Protein AF-0000000086095763 (afdb_homodimer)

Radius of gyration: 24.37 Å; Cα contacts (8 Å, |Δi|>4): 837; chains: 2; bounding box: 71×114×41 Å

Secondary structure (DSSP, 8-state):
-----PPP--------------TT-EEEEE-SSSSSEEEEESS--SEEEEE--HHHHHHHSSSBEEEEEEEGGGEEEEE-TTTTEEEEESSSS-EEEEETTT--EEEEE-TT-SEEEEEGGGBHHHHSS---HHHHTT-HHHHHHH---EEESGGG-SS---SSS-BBSS--TTTS--PBTT--/----------------------TT-EEEEE-SSSSSEEEEESS--SEEEEE--HHHHHHHSSSBEEEEEEEGGGEEEEE-TTTTEEEEESSSS-EEEEETTT--EEEEE-TT-SEEEEEGGGBHHHHSTT--HHHHTT-HHHHHHH---EEESGGG-SS---SSS-BBSS--TTTS--PBTT--

Foldseek 3Di:
DPPPPDPPDPPPPPPPVPVVQVQADKWKFAFPVRQWIKIFGTQDFPFWEWEQDPLVCVLVVDQTFTKTWHAPVRMGTPGNVVPFWDWADSDPFKIWTAGNPPGGTFWMGGPPDRTIMGTLCRIPQRVDDCCDPVNLCVPPSSCSRRPHQAYACQCNGPDDDDDDHFHYVHDCPPVDDNHTPPDD/DPPPPDPPDPPPPPPPVPVVQVQADKWKFDFPVRQWIKIFGTLDFPFWEWEQDPLVCVLVVDQTFTKTWHAPVRMGTPGNVVPFWDWADSDPFKIWTAGNPPGGTFWMGGPPDRTIIGTPCRIPQNVDDDDDPVNLVVDPSSCSRRPHQAYACQCNGPDDDDDDHFHYVHDCPPVDDNHTPPDD

pLDDT: mean 84.43, std 18.25, range [33.19, 98.5]

Structure (mmCIF, N/CA/C/O backbone):
data_AF-0000000086095763-model_v1
#
loop_
_entity.id
_entity.type
_entity.pdbx_description
1 polymer 'CENP-V/GFA domain-containing protein'
#
loop_
_atom_site.group_PDB
_atom_site.id
_atom_site.type_symbol
_atom_site.label_atom_id
_atom_site.label_alt_id
_atom_site.label_comp_id
_atom_site.label_asym_id
_atom_site.label_entity_id
_atom_site.label_seq_id
_atom_site.pdbx_PDB_ins_code
_atom_site.Cartn_x
_atom_site.Cartn_y
_atom_site.Cartn_z
_atom_site.occupancy
_atom_site.B_iso_or_equiv
_atom_site.auth_seq_id
_atom_site.auth_comp_id
_atom_site.auth_asym_id
_atom_site.auth_atom_id
_atom_site.pdbx_PDB_model_num
ATOM 1 N N . MET A 1 1 ? -43.281 -61.156 -1.707 1 33.28 1 MET A N 1
ATOM 2 C CA . MET A 1 1 ? -41.938 -60.688 -1.421 1 33.28 1 MET A CA 1
ATOM 3 C C . MET A 1 1 ? -41.438 -59.688 -2.473 1 33.28 1 MET A C 1
ATOM 5 O O . MET A 1 1 ? -41 -60.094 -3.553 1 33.28 1 MET A O 1
ATOM 9 N N . THR A 1 2 ? -42.156 -58.531 -2.551 1 37.97 2 THR A N 1
ATOM 10 C CA . THR A 1 2 ? -42.094 -57.406 -3.504 1 37.97 2 THR A CA 1
ATOM 11 C C . THR A 1 2 ? -40.75 -56.719 -3.445 1 37.97 2 THR A C 1
ATOM 13 O O . THR A 1 2 ? -40.312 -56.281 -2.381 1 37.97 2 THR A O 1
ATOM 16 N N . GLU A 1 3 ? -39.844 -57.094 -4.379 1 34.38 3 GLU A N 1
ATOM 17 C CA . GLU A 1 3 ? -38.5 -56.562 -4.598 1 34.38 3 GLU A CA 1
ATOM 18 C C . GLU A 1 3 ? -38.531 -55.062 -4.734 1 34.38 3 GLU A C 1
ATOM 20 O O . GLU A 1 3 ? -39.156 -54.5 -5.656 1 34.38 3 GLU A O 1
ATOM 25 N N . LEU A 1 4 ? -38.5 -54.312 -3.607 1 38.97 4 LEU A N 1
ATOM 26 C CA . LEU A 1 4 ? -38.438 -52.875 -3.561 1 38.97 4 LEU A CA 1
ATOM 27 C C . LEU A 1 4 ? -37.25 -52.344 -4.379 1 38.97 4 LEU A C 1
ATOM 29 O O . LEU A 1 4 ? -36.125 -52.75 -4.145 1 38.97 4 LEU A O 1
ATOM 33 N N . GLN A 1 5 ? -37.469 -52 -5.633 1 38.84 5 GLN A N 1
ATOM 34 C CA . GLN A 1 5 ? -36.469 -51.406 -6.547 1 38.84 5 GLN A CA 1
ATOM 35 C C . GLN A 1 5 ? -35.812 -50.188 -5.918 1 38.84 5 GLN A C 1
ATOM 37 O O . GLN A 1 5 ? -36.5 -49.281 -5.43 1 38.84 5 GLN A O 1
ATOM 42 N N . GLN A 1 6 ? -34.625 -50.406 -5.348 1 40.81 6 GLN A N 1
ATOM 43 C CA . GLN A 1 6 ? -33.812 -49.312 -4.762 1 40.81 6 GLN A CA 1
ATOM 44 C C . GLN A 1 6 ? -33.625 -48.188 -5.746 1 40.81 6 GLN A C 1
ATOM 46 O O . GLN A 1 6 ? -33.438 -48.406 -6.941 1 40.81 6 GLN A O 1
ATOM 51 N N . PRO A 1 7 ? -34.156 -46.969 -5.43 1 46 7 PRO A N 1
ATOM 52 C CA . PRO A 1 7 ? -34 -45.812 -6.348 1 46 7 PRO A CA 1
ATOM 53 C C . PRO A 1 7 ? -32.562 -45.594 -6.742 1 46 7 PRO A C 1
ATOM 55 O O . PRO A 1 7 ? -31.641 -45.938 -5.984 1 46 7 PRO A O 1
ATOM 58 N N . PRO A 1 8 ? -32.25 -45.438 -8.062 1 40.28 8 PRO A N 1
ATOM 59 C CA . PRO A 1 8 ? -30.875 -45.25 -8.508 1 40.28 8 PRO A CA 1
ATOM 60 C C . PRO A 1 8 ? -30.172 -44.094 -7.766 1 40.28 8 PRO A C 1
ATOM 62 O O . PRO A 1 8 ? -30.844 -43.188 -7.289 1 40.28 8 PRO A O 1
ATOM 65 N N . THR A 1 9 ? -29.094 -44.344 -7.082 1 36.41 9 THR A N 1
ATOM 66 C CA . THR A 1 9 ? -28.203 -43.438 -6.383 1 36.41 9 THR A CA 1
ATOM 67 C C . THR A 1 9 ? -27.75 -42.312 -7.305 1 36.41 9 THR A C 1
ATOM 69 O O . THR A 1 9 ? -27.281 -42.562 -8.414 1 36.41 9 THR A O 1
ATOM 72 N N . ALA A 1 10 ? -28.266 -41.062 -7.164 1 40.16 10 ALA A N 1
ATOM 73 C CA . ALA A 1 10 ? -27.828 -39.844 -7.859 1 40.16 10 ALA A CA 1
ATOM 74 C C . ALA A 1 10 ? -26.312 -39.719 -7.84 1 40.16 10 ALA A C 1
ATOM 76 O O . ALA A 1 10 ? -25.703 -39.688 -6.77 1 40.16 10 ALA A O 1
ATOM 77 N N . SER A 1 11 ? -25.641 -40.312 -8.812 1 35.34 11 SER A N 1
ATOM 78 C CA . SER A 1 11 ? -24.219 -40.031 -8.961 1 35.34 11 SER A CA 1
ATOM 79 C C . SER A 1 11 ? -23.953 -38.531 -8.945 1 35.34 11 SER A C 1
ATOM 81 O O . SER A 1 11 ? -24.469 -37.812 -9.797 1 35.34 11 SER A O 1
ATOM 83 N N . SER A 1 12 ? -23.875 -37.906 -7.836 1 38.91 12 SER A N 1
ATOM 84 C CA . SER A 1 12 ? -23.453 -36.5 -7.738 1 38.91 12 SER A CA 1
ATOM 85 C C . SER A 1 12 ? -22.156 -36.281 -8.5 1 38.91 12 SER A C 1
ATOM 87 O O . SER A 1 12 ? -21.109 -36.812 -8.133 1 38.91 12 SER A O 1
ATOM 89 N N . THR A 1 13 ? -22.203 -36.219 -9.82 1 37.81 13 THR A N 1
ATOM 90 C CA . THR A 1 13 ? -21.078 -35.688 -10.57 1 37.81 13 THR A CA 1
ATOM 91 C C . THR A 1 13 ? -20.594 -34.375 -9.961 1 37.81 13 THR A C 1
ATOM 93 O O . THR A 1 13 ? -21.297 -33.375 -10.016 1 37.81 13 THR A O 1
ATOM 96 N N . THR A 1 14 ? -20 -34.469 -8.852 1 37.25 14 THR A N 1
ATOM 97 C CA . THR A 1 14 ? -19.234 -33.281 -8.43 1 37.25 14 THR A CA 1
ATOM 98 C C . THR A 1 14 ? -18.359 -32.75 -9.562 1 37.25 14 THR A C 1
ATOM 100 O O . THR A 1 14 ? -17.438 -33.438 -10 1 37.25 14 THR A O 1
ATOM 103 N N . ALA A 1 15 ? -18.969 -32.094 -10.539 1 39.25 15 ALA A N 1
ATOM 104 C CA . ALA A 1 15 ? -18.188 -31.328 -11.5 1 39.25 15 ALA A CA 1
ATOM 105 C C . ALA A 1 15 ? -17.016 -30.625 -10.812 1 39.25 15 ALA A C 1
ATOM 107 O O . ALA A 1 15 ? -17.219 -29.766 -9.961 1 39.25 15 ALA A O 1
ATOM 108 N N . THR A 1 16 ? -15.969 -31.406 -10.602 1 36.16 16 THR A N 1
ATOM 109 C CA . THR A 1 16 ? -14.742 -30.672 -10.312 1 36.16 16 THR A CA 1
ATOM 110 C C . THR A 1 16 ? -14.531 -29.547 -11.336 1 36.16 16 THR A C 1
ATOM 112 O O . THR A 1 16 ? -14.375 -29.812 -12.531 1 36.16 16 THR A O 1
ATOM 115 N N . ASN A 1 17 ? -15.32 -28.562 -11.328 1 36.12 17 ASN A N 1
ATOM 116 C CA . ASN A 1 17 ? -14.938 -27.359 -12.078 1 36.12 17 ASN A CA 1
ATOM 117 C C . ASN A 1 17 ? -13.422 -27.188 -12.109 1 36.12 17 ASN A C 1
ATOM 119 O O . ASN A 1 17 ? -12.828 -26.688 -11.148 1 36.12 17 ASN A O 1
ATOM 123 N N . THR A 1 18 ? -12.711 -28.234 -12.555 1 35.53 18 THR A N 1
ATOM 124 C CA . THR A 1 18 ? -11.312 -28.016 -12.891 1 35.53 18 THR A CA 1
ATOM 125 C C . THR A 1 18 ? -11.156 -26.797 -13.781 1 35.53 18 THR A C 1
ATOM 127 O O . THR A 1 18 ? -11.516 -26.828 -14.961 1 35.53 18 THR A O 1
ATOM 130 N N . THR A 1 19 ? -11.492 -25.656 -13.336 1 39.25 19 THR A N 1
ATOM 131 C CA . THR A 1 19 ? -10.938 -24.578 -14.148 1 39.25 19 THR A CA 1
ATOM 132 C C . THR A 1 19 ? -9.594 -24.984 -14.742 1 39.25 19 THR A C 1
ATOM 134 O O . THR A 1 19 ? -8.648 -25.281 -14.008 1 39.25 19 THR A O 1
ATOM 137 N N . THR A 1 20 ? -9.57 -25.672 -15.781 1 42.31 20 THR A N 1
ATOM 138 C CA . THR A 1 20 ? -8.375 -25.953 -16.562 1 42.31 20 THR A CA 1
ATOM 139 C C . THR A 1 20 ? -7.367 -24.812 -16.453 1 42.31 20 THR A C 1
ATOM 141 O O . THR A 1 20 ? -7.594 -23.719 -17 1 42.31 20 THR A O 1
ATOM 144 N N . ILE A 1 21 ? -6.812 -24.516 -15.242 1 49.75 21 ILE A N 1
ATOM 145 C CA . ILE A 1 21 ? -5.676 -23.609 -15.109 1 49.75 21 ILE A CA 1
ATOM 146 C C . ILE A 1 21 ? -4.715 -23.812 -16.281 1 49.75 21 ILE A C 1
ATOM 148 O O . ILE A 1 21 ? -4.184 -24.906 -16.484 1 49.75 21 ILE A O 1
ATOM 152 N N . ASN A 1 22 ? -5.043 -23.172 -17.344 1 54.31 22 ASN A N 1
ATOM 153 C CA . ASN A 1 22 ? -4.094 -23.203 -18.453 1 54.31 22 ASN A CA 1
ATOM 154 C C . ASN A 1 22 ? -2.656 -23.062 -17.969 1 54.31 22 ASN A C 1
ATOM 156 O O . ASN A 1 22 ? -2.236 -21.984 -17.578 1 54.31 22 ASN A O 1
ATOM 160 N N . GLU A 1 23 ? -2.012 -24.188 -17.609 1 62.56 23 GLU A N 1
ATOM 161 C CA . GLU A 1 23 ? -0.635 -24.312 -17.141 1 62.56 23 GLU A CA 1
ATOM 162 C C . GLU A 1 23 ? 0.333 -23.578 -18.062 1 62.56 23 GLU A C 1
ATOM 164 O O . GLU A 1 23 ? 1.491 -23.359 -17.703 1 62.56 23 GLU A O 1
ATOM 169 N N . ASP A 1 24 ? -0.254 -22.984 -19.109 1 73.44 24 ASP A N 1
ATOM 170 C CA . ASP A 1 24 ? 0.649 -22.391 -20.094 1 73.44 24 ASP A CA 1
ATOM 171 C C . ASP A 1 24 ? 0.758 -20.875 -19.906 1 73.44 24 ASP A C 1
ATOM 173 O O . ASP A 1 24 ? 1.575 -20.234 -20.562 1 73.44 24 ASP A O 1
ATOM 177 N N . ILE A 1 25 ? 0.081 -20.422 -19 1 80 25 ILE A N 1
ATOM 178 C CA . ILE A 1 25 ? 0.092 -18.969 -18.875 1 80 25 ILE A CA 1
ATOM 179 C C . ILE A 1 25 ? 1.292 -18.531 -18.047 1 80 25 ILE A C 1
ATOM 181 O O . ILE A 1 25 ? 1.575 -19.125 -17 1 80 25 ILE A O 1
ATOM 185 N N . ILE A 1 26 ? 2.01 -17.641 -18.609 1 91.5 26 ILE A N 1
ATOM 186 C CA . ILE A 1 26 ? 3.113 -17.031 -17.891 1 91.5 26 ILE A CA 1
ATOM 187 C C . ILE A 1 26 ? 2.787 -15.562 -17.609 1 91.5 26 ILE A C 1
ATOM 189 O O . ILE A 1 26 ? 2.48 -14.797 -18.516 1 91.5 26 ILE A O 1
ATOM 193 N N . ARG A 1 27 ? 2.732 -15.242 -16.281 1 94.5 27 ARG A N 1
ATOM 194 C CA . ARG A 1 27 ? 2.588 -13.852 -15.875 1 94.5 27 ARG A CA 1
ATOM 195 C C . ARG A 1 27 ? 3.906 -13.289 -15.352 1 94.5 27 ARG A C 1
ATOM 197 O O . ARG A 1 27 ? 4.633 -13.977 -14.625 1 94.5 27 ARG A O 1
ATOM 204 N N . THR A 1 28 ? 4.152 -12.086 -15.797 1 96.19 28 THR A N 1
ATOM 205 C CA . THR A 1 28 ? 5.422 -11.477 -15.406 1 96.19 28 THR A CA 1
ATOM 206 C C . THR A 1 28 ? 5.191 -10.219 -14.578 1 96.19 28 THR A C 1
ATOM 208 O O . THR A 1 28 ? 4.098 -9.656 -14.594 1 96.19 28 THR A O 1
ATOM 211 N N . GLY A 1 29 ? 6.203 -9.867 -13.789 1 96.56 29 GLY A N 1
ATOM 212 C CA . GLY A 1 29 ? 6.234 -8.648 -13 1 96.56 29 GLY A CA 1
ATOM 213 C C . GLY A 1 29 ? 7.641 -8.125 -12.766 1 96.56 29 GLY A C 1
ATOM 214 O O . GLY A 1 29 ? 8.617 -8.75 -13.18 1 96.56 29 GLY A O 1
ATOM 215 N N . SER A 1 30 ? 7.656 -6.91 -12.195 1 96.56 30 SER A N 1
ATOM 216 C CA . SER A 1 30 ? 8.961 -6.293 -11.969 1 96.56 30 SER A CA 1
ATOM 217 C C . SER A 1 30 ? 8.859 -5.133 -10.984 1 96.56 30 SER A C 1
ATOM 219 O O . SER A 1 30 ? 7.766 -4.621 -10.734 1 96.56 30 SER A O 1
ATOM 221 N N . CYS A 1 31 ? 10.102 -4.844 -10.477 1 93.88 31 CYS A N 1
ATOM 222 C CA . CYS A 1 31 ? 10.195 -3.598 -9.719 1 93.88 31 CYS A CA 1
ATOM 223 C C . CYS A 1 31 ? 9.984 -2.393 -10.633 1 93.88 31 CYS A C 1
ATOM 225 O O . CYS A 1 31 ? 9.75 -2.549 -11.828 1 93.88 31 CYS A O 1
ATOM 227 N N . ARG A 1 32 ? 10.07 -1.219 -10.094 1 89.62 32 ARG A N 1
ATOM 228 C CA . ARG A 1 32 ? 9.742 0.007 -10.82 1 89.62 32 ARG A CA 1
ATOM 229 C C . ARG A 1 32 ? 10.758 0.271 -11.93 1 89.62 32 ARG A C 1
ATOM 231 O O . ARG A 1 32 ? 10.398 0.727 -13.016 1 89.62 32 ARG A O 1
ATOM 238 N N . CYS A 1 33 ? 12.047 0.049 -11.688 1 91.5 33 CYS A N 1
ATOM 239 C CA . CYS A 1 33 ? 13.086 0.364 -12.664 1 91.5 33 CYS A CA 1
ATOM 240 C C . CYS A 1 33 ? 13.234 -0.763 -13.68 1 91.5 33 CYS A C 1
ATOM 242 O O . CYS A 1 33 ? 13.93 -0.608 -14.688 1 91.5 33 CYS A O 1
ATOM 244 N N . GLY A 1 34 ? 12.688 -1.854 -13.359 1 93.81 34 GLY A N 1
ATOM 245 C CA . GLY A 1 34 ? 12.695 -2.963 -14.297 1 93.81 34 GLY A CA 1
ATOM 246 C C . GLY A 1 34 ? 13.906 -3.865 -14.148 1 93.81 34 GLY A C 1
ATOM 247 O O . GLY A 1 34 ? 14.023 -4.879 -14.836 1 93.81 34 GLY A O 1
ATOM 248 N N . HIS A 1 35 ? 14.742 -3.613 -13.211 1 95.94 35 HIS A N 1
ATOM 249 C CA . HIS A 1 35 ? 15.969 -4.395 -13.055 1 95.94 35 HIS A CA 1
ATOM 250 C C . HIS A 1 35 ? 15.695 -5.711 -12.336 1 95.94 35 HIS A C 1
ATOM 252 O O . HIS A 1 35 ? 16.422 -6.688 -12.508 1 95.94 35 HIS A O 1
ATOM 258 N N . LEU A 1 36 ? 14.789 -5.77 -11.5 1 96.62 36 LEU A N 1
ATOM 259 C CA . LEU A 1 36 ? 14.359 -6.98 -10.805 1 96.62 36 LEU A CA 1
ATOM 260 C C . LEU A 1 36 ? 13.039 -7.492 -11.367 1 96.62 36 LEU A C 1
ATOM 262 O O . LEU A 1 36 ? 12 -6.852 -11.195 1 96.62 36 LEU A O 1
ATOM 266 N N . ARG A 1 37 ? 13.117 -8.648 -12.102 1 97.69 37 ARG A N 1
ATOM 267 C CA . ARG A 1 37 ? 11.938 -9.188 -12.773 1 97.69 37 ARG A CA 1
ATOM 268 C C . ARG A 1 37 ? 11.68 -10.633 -12.352 1 97.69 37 ARG A C 1
ATOM 270 O O . ARG A 1 37 ? 12.609 -11.359 -12.016 1 97.69 37 ARG A O 1
ATOM 277 N N . PHE A 1 38 ? 10.406 -11.016 -12.383 1 97.19 38 PHE A N 1
ATOM 278 C CA . PHE A 1 38 ? 10.016 -12.383 -12.055 1 97.19 38 PHE A CA 1
ATOM 279 C C . PHE A 1 38 ? 8.914 -12.875 -12.984 1 97.19 38 PHE A C 1
ATOM 281 O O . PHE A 1 38 ? 8.336 -12.086 -13.734 1 97.19 38 PHE A O 1
ATOM 288 N N . ALA A 1 39 ? 8.734 -14.164 -13.008 1 97.44 39 ALA A N 1
ATOM 289 C CA . ALA A 1 39 ? 7.645 -14.812 -13.742 1 97.44 39 ALA A CA 1
ATOM 290 C C . ALA A 1 39 ? 6.918 -15.828 -12.859 1 97.44 39 ALA A C 1
ATOM 292 O O . ALA A 1 39 ? 7.523 -16.438 -11.977 1 97.44 39 ALA A O 1
ATOM 293 N N . VAL A 1 40 ? 5.656 -15.906 -13.07 1 96.12 40 VAL A N 1
ATOM 294 C CA . VAL A 1 40 ? 4.805 -16.922 -12.453 1 96.12 40 VAL A CA 1
ATOM 295 C C . VAL A 1 40 ? 4.164 -17.781 -13.539 1 96.12 40 VAL A C 1
ATOM 297 O O . VAL A 1 40 ? 3.535 -17.266 -14.469 1 96.12 40 VAL A O 1
ATOM 300 N N . LYS A 1 41 ? 4.387 -19.094 -13.305 1 94.25 41 LYS A N 1
ATOM 301 C CA . LYS A 1 41 ? 3.826 -20.031 -14.281 1 94.25 41 LYS A CA 1
ATOM 302 C C . LYS A 1 41 ? 2.463 -20.547 -13.828 1 94.25 41 LYS A C 1
ATOM 304 O O . LYS A 1 41 ? 2.293 -20.938 -12.672 1 94.25 41 LYS A O 1
ATOM 309 N N . GLY A 1 42 ? 1.55 -20.469 -14.766 1 87.5 42 GLY A N 1
ATOM 310 C CA . GLY A 1 42 ? 0.22 -20.984 -14.484 1 87.5 42 GLY A CA 1
ATOM 311 C C . GLY A 1 42 ? -0.713 -19.953 -13.898 1 87.5 42 GLY A C 1
ATOM 312 O O . GLY A 1 42 ? -0.353 -18.781 -13.789 1 87.5 42 GLY A O 1
ATOM 313 N N . ASN A 1 43 ? -1.879 -20.297 -13.57 1 84.31 43 ASN A N 1
ATOM 314 C CA . ASN A 1 43 ? -2.896 -19.406 -13.031 1 84.31 43 ASN A CA 1
ATOM 315 C C . ASN A 1 43 ? -3.361 -19.844 -11.648 1 84.31 43 ASN A C 1
ATOM 317 O O . ASN A 1 43 ? -4.379 -19.375 -11.148 1 84.31 43 ASN A O 1
ATOM 321 N N . SER A 1 44 ? -2.533 -20.734 -11.133 1 85.62 44 SER A N 1
ATOM 322 C CA . SER A 1 44 ? -2.896 -21.234 -9.82 1 85.62 44 SER A CA 1
ATOM 323 C C . SER A 1 44 ? -2.152 -20.5 -8.711 1 85.62 44 SER A C 1
ATOM 325 O O . SER A 1 44 ? -0.989 -20.125 -8.883 1 85.62 44 SER A O 1
ATOM 327 N N . TYR A 1 45 ? -2.867 -20.188 -7.684 1 92.69 45 TYR A N 1
ATOM 328 C CA . TYR A 1 45 ? -2.287 -19.578 -6.492 1 92.69 45 TYR A CA 1
ATOM 329 C C . TYR A 1 45 ? -2.852 -20.203 -5.223 1 92.69 45 TYR A C 1
ATOM 331 O O . TYR A 1 45 ? -3.885 -20.875 -5.262 1 92.69 45 TYR A O 1
ATOM 339 N N . GLU A 1 46 ? -2.129 -20.078 -4.18 1 92.44 46 GLU A N 1
ATOM 340 C CA . GLU A 1 46 ? -2.564 -20.578 -2.879 1 92.44 46 GLU A CA 1
ATOM 341 C C . GLU A 1 46 ? -3.525 -19.609 -2.205 1 92.44 46 GLU A C 1
ATOM 343 O O . GLU A 1 46 ? -4.48 -20.016 -1.549 1 92.44 46 GLU A O 1
ATOM 348 N N . TYR A 1 47 ? -3.285 -18.391 -2.369 1 94.62 47 TYR A N 1
ATOM 349 C CA . TYR A 1 47 ? -4.156 -17.359 -1.836 1 94.62 47 TYR A CA 1
ATOM 350 C C . TYR A 1 47 ? -4.016 -16.062 -2.633 1 94.62 47 TYR A C 1
ATOM 352 O O . TYR A 1 47 ? -2.988 -15.828 -3.271 1 94.62 47 TYR A O 1
ATOM 360 N N . CYS A 1 48 ? -5.027 -15.312 -2.652 1 96.88 48 CYS A N 1
ATOM 361 C CA . CYS A 1 48 ? -5.09 -13.914 -3.07 1 96.88 48 CYS A CA 1
ATOM 362 C C . CYS A 1 48 ? -5.871 -13.078 -2.064 1 96.88 48 CYS A C 1
ATOM 364 O O . CYS A 1 48 ? -7.098 -13.18 -1.992 1 96.88 48 CYS A O 1
ATOM 366 N N . SER A 1 49 ? -5.145 -12.266 -1.275 1 98.12 49 SER A N 1
ATOM 367 C CA . SER A 1 49 ? -5.762 -11.664 -0.098 1 98.12 49 SER A CA 1
ATOM 368 C C . SER A 1 49 ? -5.383 -10.195 0.036 1 98.12 49 SER A C 1
ATOM 370 O O . SER A 1 49 ? -4.316 -9.781 -0.424 1 98.12 49 SER A O 1
ATOM 372 N N . LEU A 1 50 ? -6.285 -9.461 0.594 1 98.5 50 LEU A N 1
ATOM 373 C CA . LEU A 1 50 ? -5.945 -8.164 1.164 1 98.5 50 LEU A CA 1
ATOM 374 C C . LEU A 1 50 ? -5.395 -8.312 2.578 1 98.5 50 LEU A C 1
ATOM 376 O O . LEU A 1 50 ? -6.141 -8.633 3.508 1 98.5 50 LEU A O 1
ATOM 380 N N . CYS A 1 51 ? -4.117 -8.117 2.715 1 97.19 51 CYS A N 1
ATOM 381 C CA . CYS A 1 51 ? -3.477 -8.352 4.004 1 97.19 51 CYS A CA 1
ATOM 382 C C . CYS A 1 51 ? -3.289 -7.039 4.762 1 97.19 51 CYS A C 1
ATOM 384 O O . CYS A 1 51 ? -2.818 -6.051 4.195 1 97.19 51 CYS A O 1
ATOM 386 N N . HIS A 1 52 ? -3.611 -7.07 6.051 1 96 52 HIS A N 1
ATOM 387 C CA . HIS A 1 52 ? -3.572 -5.891 6.906 1 96 52 HIS A CA 1
ATOM 388 C C . HIS A 1 52 ? -2.51 -6.031 7.992 1 96 52 HIS A C 1
ATOM 390 O O . HIS A 1 52 ? -2.473 -5.238 8.938 1 96 52 HIS A O 1
ATOM 396 N N . CYS A 1 53 ? -1.651 -7 7.902 1 93.12 53 CYS A N 1
ATOM 397 C CA . CYS A 1 53 ? -0.708 -7.25 8.984 1 93.12 53 CYS A CA 1
ATOM 398 C C . CYS A 1 53 ? 0.358 -6.16 9.039 1 93.12 53 CYS A C 1
ATOM 400 O O . CYS A 1 53 ? 0.593 -5.465 8.055 1 93.12 53 CYS A O 1
ATOM 402 N N . ARG A 1 54 ? 0.984 -6.086 10.148 1 91.06 54 ARG A N 1
ATOM 403 C CA . ARG A 1 54 ? 2.033 -5.098 10.375 1 91.06 54 ARG A CA 1
ATOM 404 C C . ARG A 1 54 ? 3.193 -5.297 9.406 1 91.06 54 ARG A C 1
ATOM 406 O O . ARG A 1 54 ? 3.766 -4.328 8.906 1 91.06 54 ARG A O 1
ATOM 413 N N . CYS A 1 55 ? 3.57 -6.48 9.133 1 91.19 55 CYS A N 1
ATOM 414 C CA . CYS A 1 55 ? 4.719 -6.75 8.273 1 91.19 55 CYS A CA 1
ATOM 415 C C . CYS A 1 55 ? 4.488 -6.203 6.867 1 91.19 55 CYS A C 1
ATOM 417 O O . CYS A 1 55 ? 5.371 -5.562 6.293 1 91.19 55 CYS A O 1
ATOM 419 N N . CYS A 1 56 ? 3.303 -6.461 6.316 1 94.06 56 CYS A N 1
ATOM 420 C CA . CYS A 1 56 ? 2.996 -5.93 4.992 1 94.06 56 CYS A CA 1
ATOM 421 C C . CYS A 1 56 ? 2.953 -4.406 5.012 1 94.06 56 CYS A C 1
ATOM 423 O O . CYS A 1 56 ? 3.414 -3.758 4.07 1 94.06 56 CYS A O 1
ATOM 425 N N . ARG A 1 57 ? 2.426 -3.85 6.086 1 93.25 57 ARG A N 1
ATOM 426 C CA . ARG A 1 57 ? 2.381 -2.395 6.195 1 93.25 57 ARG A CA 1
ATOM 427 C C . ARG A 1 57 ? 3.785 -1.806 6.25 1 93.25 57 ARG A C 1
ATOM 429 O O . ARG A 1 57 ? 4.066 -0.796 5.598 1 93.25 57 ARG A O 1
ATOM 436 N N . LEU A 1 58 ? 4.637 -2.463 6.945 1 91 58 LEU A N 1
ATOM 437 C CA . LEU A 1 58 ? 6.016 -2 7.027 1 91 58 LEU A CA 1
ATOM 438 C C . LEU A 1 58 ? 6.727 -2.162 5.688 1 91 58 LEU A C 1
ATOM 440 O O . LEU A 1 58 ? 7.543 -1.32 5.309 1 91 58 LEU A O 1
ATOM 444 N N . GLY A 1 59 ? 6.406 -3.188 5.012 1 92.94 59 GLY A N 1
ATOM 445 C CA . GLY A 1 59 ? 7.051 -3.453 3.736 1 92.94 59 GLY A CA 1
ATOM 446 C C . GLY A 1 59 ? 6.609 -2.504 2.637 1 92.94 59 GLY A C 1
ATOM 447 O O . GLY A 1 59 ? 7.43 -2.045 1.841 1 92.94 59 GLY A O 1
ATOM 448 N N . THR A 1 60 ? 5.363 -2.193 2.594 1 95.56 60 THR A N 1
ATOM 449 C CA . THR A 1 60 ? 4.812 -1.401 1.498 1 95.56 60 THR A CA 1
ATOM 450 C C . THR A 1 60 ? 4.66 0.06 1.912 1 95.56 60 THR A C 1
ATOM 452 O O . THR A 1 60 ? 4.516 0.94 1.061 1 95.56 60 THR A O 1
ATOM 455 N N . SER A 1 61 ? 4.586 0.328 3.193 1 95.94 61 SER A N 1
ATOM 456 C CA . SER A 1 61 ? 4.246 1.63 3.76 1 95.94 61 SER A CA 1
ATOM 457 C C . SER A 1 61 ? 2.809 2.016 3.434 1 95.94 61 SER A C 1
ATOM 459 O O . SER A 1 61 ? 2.463 3.199 3.424 1 95.94 61 SER A O 1
ATOM 461 N N . ALA A 1 62 ? 1.956 1.076 3.096 1 96.94 62 ALA A N 1
ATOM 462 C CA . ALA A 1 62 ? 0.553 1.277 2.742 1 96.94 62 ALA A CA 1
ATOM 463 C C . ALA A 1 62 ? -0.37 0.594 3.746 1 96.94 62 ALA A C 1
ATOM 465 O O . ALA A 1 62 ? 0.067 -0.269 4.512 1 96.94 62 ALA A O 1
ATOM 466 N N . PRO A 1 63 ? -1.65 1.031 3.795 1 96.31 63 PRO A N 1
ATOM 467 C CA . PRO A 1 63 ? -2.547 0.504 4.828 1 96.31 63 PRO A CA 1
ATOM 468 C C . PRO A 1 63 ? -2.996 -0.927 4.543 1 96.31 63 PRO A C 1
ATOM 470 O O . PRO A 1 63 ? -3.479 -1.616 5.445 1 96.31 63 PRO A O 1
ATOM 473 N N . VAL A 1 64 ? -2.904 -1.354 3.322 1 97.25 64 VAL A N 1
ATOM 474 C CA . VAL A 1 64 ? -3.301 -2.703 2.932 1 97.25 64 VAL A CA 1
ATOM 475 C C . VAL A 1 64 ? -2.479 -3.158 1.729 1 97.25 64 VAL A C 1
ATOM 477 O O . VAL A 1 64 ? -2.162 -2.355 0.847 1 97.25 64 VAL A O 1
ATOM 480 N N . SER A 1 65 ? -2.115 -4.391 1.731 1 97.75 65 SER A N 1
ATOM 481 C CA . SER A 1 65 ? -1.442 -4.988 0.583 1 97.75 65 SER A CA 1
ATOM 482 C C . SER A 1 65 ? -2.344 -6 -0.119 1 97.75 65 SER A C 1
ATOM 484 O O . SER A 1 65 ? -3.16 -6.664 0.524 1 97.75 65 SER A O 1
ATOM 486 N N . LEU A 1 66 ? -2.264 -5.996 -1.377 1 97.75 66 LEU A N 1
ATOM 487 C CA . LEU A 1 66 ? -2.861 -7.062 -2.176 1 97.75 66 LEU A CA 1
ATOM 488 C C . LEU A 1 66 ? -1.813 -8.094 -2.578 1 97.75 66 LEU A C 1
ATOM 490 O O . LEU A 1 66 ? -0.965 -7.824 -3.432 1 97.75 66 LEU A O 1
ATOM 494 N N . VAL A 1 67 ? -1.94 -9.297 -1.927 1 97.69 67 VAL A N 1
ATOM 495 C CA . VAL A 1 67 ? -0.872 -10.281 -2.061 1 97.69 67 VAL A CA 1
ATOM 496 C C . VAL A 1 67 ? -1.418 -11.555 -2.705 1 97.69 67 VAL A C 1
ATOM 498 O O . VAL A 1 67 ? -2.584 -11.906 -2.512 1 97.69 67 VAL A O 1
ATOM 501 N N . ILE A 1 68 ? -0.55 -12.188 -3.418 1 96.88 68 ILE A N 1
ATOM 502 C CA . ILE A 1 68 ? -0.862 -13.469 -4.039 1 96.88 68 ILE A CA 1
ATOM 503 C C . ILE A 1 68 ? 0.243 -14.477 -3.73 1 96.88 68 ILE A C 1
ATOM 505 O O . ILE A 1 68 ? 1.421 -14.211 -3.98 1 96.88 68 ILE A O 1
ATOM 509 N N . GLY A 1 69 ? -0.146 -15.562 -3.094 1 95.88 69 GLY A N 1
ATOM 510 C CA . GLY A 1 69 ? 0.778 -16.656 -2.826 1 95.88 69 GLY A CA 1
ATOM 511 C C . GLY A 1 69 ? 0.806 -17.688 -3.928 1 95.88 69 GLY A C 1
ATOM 512 O O . GLY A 1 69 ? -0.213 -18.328 -4.223 1 95.88 69 GLY A O 1
ATOM 513 N N . VAL A 1 70 ? 1.959 -17.875 -4.492 1 94.5 70 VAL A N 1
ATOM 514 C CA . VAL A 1 70 ? 2.115 -18.859 -5.551 1 94.5 70 VAL A CA 1
ATOM 515 C C . VAL A 1 70 ? 3.076 -19.969 -5.098 1 94.5 70 VAL A C 1
ATOM 517 O O . VAL A 1 70 ? 3.996 -19.703 -4.316 1 94.5 70 VAL A O 1
ATOM 520 N N . PRO A 1 71 ? 2.814 -21.188 -5.574 1 91.75 71 PRO A N 1
ATOM 521 C CA . PRO A 1 71 ? 3.803 -22.219 -5.258 1 91.75 71 PRO A CA 1
ATOM 522 C C . PRO A 1 71 ? 5.215 -21.844 -5.695 1 91.75 71 PRO A C 1
ATOM 524 O O . PRO A 1 71 ? 5.398 -21.25 -6.758 1 91.75 71 PRO A O 1
ATOM 527 N N . LYS A 1 72 ? 6.156 -22.188 -4.883 1 91.12 72 LYS A N 1
ATOM 528 C CA . LYS A 1 72 ? 7.535 -21.781 -5.129 1 91.12 72 LYS A CA 1
ATOM 529 C C . LYS A 1 72 ? 8.039 -22.344 -6.457 1 91.12 72 LYS A C 1
ATOM 531 O O . LYS A 1 72 ? 8.852 -21.703 -7.137 1 91.12 72 LYS A O 1
ATOM 536 N N . ASP A 1 73 ? 7.555 -23.5 -6.82 1 90.88 73 ASP A N 1
ATOM 537 C CA . ASP A 1 73 ? 8.023 -24.125 -8.047 1 90.88 73 ASP A CA 1
ATOM 538 C C . ASP A 1 73 ? 7.43 -23.453 -9.281 1 90.88 73 ASP A C 1
ATOM 540 O O . ASP A 1 73 ? 7.848 -23.719 -10.406 1 90.88 73 ASP A O 1
ATOM 544 N N . LYS A 1 74 ? 6.48 -22.562 -9.055 1 93.31 74 LYS A N 1
ATOM 545 C CA . LYS A 1 74 ? 5.871 -21.828 -10.164 1 93.31 74 LYS A CA 1
ATOM 546 C C . LYS A 1 74 ? 6.418 -20.406 -10.266 1 93.31 74 LYS A C 1
ATOM 548 O O . LYS A 1 74 ? 6.086 -19.672 -11.195 1 93.31 74 LYS A O 1
ATOM 553 N N . PHE A 1 75 ? 7.25 -20.047 -9.336 1 94.5 75 PHE A N 1
ATOM 554 C CA . PHE A 1 75 ? 7.855 -18.719 -9.305 1 94.5 75 PHE A CA 1
ATOM 555 C C . PHE A 1 75 ? 9.305 -18.766 -9.766 1 94.5 75 PHE A C 1
ATOM 557 O O . PHE A 1 75 ? 10.062 -19.656 -9.344 1 94.5 75 PHE A O 1
ATOM 564 N N . GLU A 1 76 ? 9.688 -17.75 -10.609 1 95.38 76 GLU A N 1
ATOM 565 C CA . GLU A 1 76 ? 11.078 -17.672 -11.055 1 95.38 76 GLU A CA 1
ATOM 566 C C . GLU A 1 76 ? 11.539 -16.219 -11.188 1 95.38 76 GLU A C 1
ATOM 568 O O . GLU A 1 76 ? 10.828 -15.391 -11.773 1 95.38 76 GLU A O 1
ATOM 573 N N . TRP A 1 77 ? 12.734 -15.977 -10.594 1 95.81 77 TRP A N 1
ATOM 574 C CA . TRP A 1 77 ? 13.406 -14.727 -10.945 1 95.81 77 TRP A CA 1
ATOM 575 C C . TRP A 1 77 ? 13.961 -14.781 -12.359 1 95.81 77 TRP A C 1
ATOM 577 O O . TRP A 1 77 ? 14.742 -15.68 -12.688 1 95.81 77 TRP A O 1
ATOM 587 N N . ILE A 1 78 ? 13.562 -13.836 -13.148 1 96.06 78 ILE A N 1
ATOM 588 C CA . ILE A 1 78 ? 13.984 -13.922 -14.547 1 96.06 78 ILE A CA 1
ATOM 589 C C . ILE A 1 78 ? 15.125 -12.938 -14.797 1 96.06 78 ILE A C 1
ATOM 591 O O . ILE A 1 78 ? 15.883 -13.086 -15.766 1 96.06 78 ILE A O 1
ATOM 595 N N . SER A 1 79 ? 15.234 -11.867 -14.008 1 95.12 79 SER A N 1
ATOM 596 C CA . SER A 1 79 ? 16.344 -10.922 -14.117 1 95.12 79 SER A CA 1
ATOM 597 C C . SER A 1 79 ? 16.625 -10.234 -12.789 1 95.12 79 SER A C 1
ATOM 599 O O . SER A 1 79 ? 15.695 -9.969 -12.016 1 95.12 79 SER A O 1
ATOM 601 N N . GLY A 1 80 ? 17.938 -9.953 -12.461 1 94 80 GLY A N 1
ATOM 602 C CA . GLY A 1 80 ? 18.328 -9.047 -11.391 1 94 80 GLY A CA 1
ATOM 603 C C . GLY A 1 80 ? 18.547 -9.75 -10.062 1 94 80 GLY A C 1
ATOM 604 O O . GLY A 1 80 ? 18.938 -9.117 -9.086 1 94 80 GLY A O 1
ATOM 605 N N . ARG A 1 81 ? 18.359 -11.039 -10 1 91.88 81 ARG A N 1
ATOM 606 C CA . ARG A 1 81 ? 18.5 -11.742 -8.727 1 91.88 81 ARG A CA 1
ATOM 607 C C . ARG A 1 81 ? 19.891 -11.555 -8.148 1 91.88 81 ARG A C 1
ATOM 609 O O . ARG A 1 81 ? 20.047 -11.312 -6.949 1 91.88 81 ARG A O 1
ATOM 616 N N . GLU A 1 82 ? 20.859 -11.547 -8.984 1 92.31 82 GLU A N 1
ATOM 617 C CA . GLU A 1 82 ? 22.25 -11.531 -8.523 1 92.31 82 GLU A CA 1
ATOM 618 C C . GLU A 1 82 ? 22.703 -10.109 -8.203 1 92.31 82 GLU A C 1
ATOM 620 O O . GLU A 1 82 ? 23.562 -9.906 -7.336 1 92.31 82 GLU A O 1
ATOM 625 N N . HIS A 1 83 ? 22.062 -9.109 -8.812 1 92.06 83 HIS A N 1
ATOM 626 C CA . HIS A 1 83 ? 22.672 -7.789 -8.695 1 92.06 83 HIS A CA 1
ATOM 627 C C . HIS A 1 83 ? 21.672 -6.777 -8.133 1 92.06 83 HIS A C 1
ATOM 629 O O . HIS A 1 83 ? 22.078 -5.746 -7.59 1 92.06 83 HIS A O 1
ATOM 635 N N . ALA A 1 84 ? 20.422 -7.102 -8.273 1 93.12 84 ALA A N 1
ATOM 636 C CA . ALA A 1 84 ? 19.453 -6.082 -7.902 1 93.12 84 ALA A CA 1
ATOM 637 C C . ALA A 1 84 ? 18.641 -6.516 -6.688 1 93.12 84 ALA A C 1
ATOM 639 O O . ALA A 1 84 ? 18.078 -5.676 -5.977 1 93.12 84 ALA A O 1
ATOM 640 N N . LEU A 1 85 ? 18.625 -7.789 -6.371 1 94.88 85 LEU A N 1
ATOM 641 C CA . LEU A 1 85 ? 17.797 -8.289 -5.285 1 94.88 85 LEU A CA 1
ATOM 642 C C . LEU A 1 85 ? 18.406 -7.969 -3.93 1 94.88 85 LEU A C 1
ATOM 644 O O . LEU A 1 85 ? 19.578 -8.297 -3.678 1 94.88 85 LEU A O 1
ATOM 648 N N . LYS A 1 86 ? 17.625 -7.316 -3.156 1 92.62 86 LYS A N 1
ATOM 649 C CA . LYS A 1 86 ? 17.938 -7.082 -1.749 1 92.62 86 LYS A CA 1
ATOM 650 C C . LYS A 1 86 ? 16.906 -7.758 -0.839 1 92.62 86 LYS A C 1
ATOM 652 O O . LYS A 1 86 ? 15.711 -7.48 -0.935 1 92.62 86 LYS A O 1
ATOM 657 N N . VAL A 1 87 ? 17.438 -8.578 0.037 1 92.06 87 VAL A N 1
ATOM 658 C CA . VAL A 1 87 ? 16.578 -9.273 0.99 1 92.06 87 VAL A CA 1
ATOM 659 C C . VAL A 1 87 ? 16.625 -8.562 2.34 1 92.06 87 VAL A C 1
ATOM 661 O O . VAL A 1 87 ? 17.703 -8.367 2.91 1 92.06 87 VAL A O 1
ATOM 664 N N . CYS A 1 88 ? 15.461 -8.117 2.773 1 89.94 88 CYS A N 1
ATOM 665 C CA . CYS A 1 88 ? 15.359 -7.422 4.051 1 89.94 88 CYS A CA 1
ATOM 666 C C . CYS A 1 88 ? 14.516 -8.219 5.039 1 89.94 88 CYS A C 1
ATOM 668 O O . CYS A 1 88 ? 13.406 -8.641 4.711 1 89.94 88 CYS A O 1
ATOM 670 N N . LYS A 1 89 ? 15.094 -8.383 6.211 1 88.81 89 LYS A N 1
ATOM 671 C CA . LYS A 1 89 ? 14.312 -9.016 7.277 1 88.81 89 LYS A CA 1
ATOM 672 C C . LYS A 1 89 ? 13.297 -8.039 7.863 1 88.81 89 LYS A C 1
ATOM 674 O O . LYS A 1 89 ? 13.656 -6.965 8.344 1 88.81 89 LYS A O 1
ATOM 679 N N . ILE A 1 90 ? 12.062 -8.352 7.734 1 85.44 90 ILE A N 1
ATOM 680 C CA . ILE A 1 90 ? 10.984 -7.523 8.273 1 85.44 90 ILE A CA 1
ATOM 681 C C . ILE A 1 90 ? 10.617 -8 9.68 1 85.44 90 ILE A C 1
ATOM 683 O O . ILE A 1 90 ? 10.352 -7.184 10.562 1 85.44 90 ILE A O 1
ATOM 687 N N . SER A 1 91 ? 10.57 -9.242 9.875 1 83.81 91 SER A N 1
ATOM 688 C CA . SER A 1 91 ? 10.453 -9.891 11.18 1 83.81 91 SER A CA 1
ATOM 689 C C . SER A 1 91 ? 11.352 -11.117 11.266 1 83.81 91 SER A C 1
ATOM 691 O O . SER A 1 91 ? 12.133 -11.391 10.359 1 83.81 91 SER A O 1
ATOM 693 N N . GLU A 1 92 ? 11.25 -11.82 12.344 1 82.75 92 GLU A N 1
ATOM 694 C CA . GLU A 1 92 ? 12.078 -13 12.531 1 82.75 92 GLU A CA 1
ATOM 695 C C . GLU A 1 92 ? 11.781 -14.055 11.469 1 82.75 92 GLU A C 1
ATOM 697 O O . GLU A 1 92 ? 12.664 -14.812 11.07 1 82.75 92 GLU A O 1
ATOM 702 N N . THR A 1 93 ? 10.602 -14.07 10.984 1 81.81 93 THR A N 1
ATOM 703 C CA . THR A 1 93 ? 10.211 -15.148 10.086 1 81.81 93 THR A CA 1
ATOM 704 C C . THR A 1 93 ? 9.773 -14.594 8.734 1 81.81 93 THR A C 1
ATOM 706 O O . THR A 1 93 ? 9.391 -15.344 7.84 1 81.81 93 THR A O 1
ATOM 709 N N . PHE A 1 94 ? 9.805 -13.297 8.633 1 88 94 PHE A N 1
ATOM 710 C CA . PHE A 1 94 ? 9.25 -12.672 7.441 1 88 94 PHE A CA 1
ATOM 711 C C . PHE A 1 94 ? 10.297 -11.805 6.754 1 88 94 PHE A C 1
ATOM 713 O O . PHE A 1 94 ? 10.898 -10.93 7.383 1 88 94 PHE A O 1
ATOM 720 N N . GLU A 1 95 ? 10.539 -12.156 5.465 1 91.94 95 GLU A N 1
ATOM 721 C CA . GLU A 1 95 ? 11.5 -11.406 4.664 1 91.94 95 GLU A CA 1
ATOM 722 C C . GLU A 1 95 ? 10.82 -10.711 3.49 1 91.94 95 GLU A C 1
ATOM 724 O O . GLU A 1 95 ? 9.859 -11.227 2.928 1 91.94 95 GLU A O 1
ATOM 729 N N . GLY A 1 96 ? 11.344 -9.547 3.18 1 93.44 96 GLY A N 1
ATOM 730 C CA . GLY A 1 96 ? 10.953 -8.82 1.984 1 93.44 96 GLY A CA 1
ATOM 731 C C . GLY A 1 96 ? 12.016 -8.828 0.901 1 93.44 96 GLY A C 1
ATOM 732 O O . GLY A 1 96 ? 13.211 -8.781 1.197 1 93.44 96 GLY A O 1
ATOM 733 N N . TYR A 1 97 ? 11.547 -8.898 -0.305 1 94.62 97 TYR A N 1
ATOM 734 C CA . TYR A 1 97 ? 12.414 -8.875 -1.475 1 94.62 97 TYR A CA 1
ATOM 735 C C . TYR A 1 97 ? 12.273 -7.562 -2.234 1 94.62 97 TYR A C 1
ATOM 737 O O . TYR A 1 97 ? 11.234 -7.301 -2.842 1 94.62 97 TYR A O 1
ATOM 745 N N . TYR A 1 98 ? 13.359 -6.801 -2.215 1 93.69 98 TYR A N 1
ATOM 746 C CA . TYR A 1 98 ? 13.375 -5.465 -2.803 1 93.69 98 TYR A CA 1
ATOM 747 C C . TYR A 1 98 ? 14.414 -5.375 -3.916 1 93.69 98 TYR A C 1
ATOM 749 O O . TYR A 1 98 ? 15.375 -6.148 -3.947 1 93.69 98 TYR A O 1
ATOM 757 N N . CYS A 1 99 ? 14.086 -4.402 -4.785 1 94.62 99 CYS A N 1
ATOM 758 C CA . CYS A 1 99 ? 15.141 -4.004 -5.711 1 94.62 99 CYS A CA 1
ATOM 759 C C . CYS A 1 99 ? 16.125 -3.061 -5.031 1 94.62 99 CYS A C 1
ATOM 761 O O . CYS A 1 99 ? 15.742 -1.992 -4.555 1 94.62 99 CYS A O 1
ATOM 763 N N . GLY A 1 100 ? 17.344 -3.402 -5.059 1 91.25 100 GLY A N 1
ATOM 764 C CA . GLY A 1 100 ? 18.375 -2.574 -4.449 1 91.25 100 GLY A CA 1
ATOM 765 C C . GLY A 1 100 ? 18.609 -1.27 -5.188 1 91.25 100 GLY A C 1
ATOM 766 O O . GLY A 1 100 ? 19.156 -0.318 -4.621 1 91.25 100 GLY A O 1
ATOM 767 N N . ASP A 1 101 ? 18.172 -1.159 -6.402 1 90.69 101 ASP A N 1
ATOM 768 C CA . ASP A 1 101 ? 18.422 0.019 -7.227 1 90.69 101 ASP A CA 1
ATOM 769 C C . ASP A 1 101 ? 17.297 1.048 -7.062 1 90.69 101 ASP A C 1
ATOM 771 O O . ASP A 1 101 ? 17.562 2.25 -6.984 1 90.69 101 ASP A O 1
ATOM 775 N N . CYS A 1 102 ? 16.047 0.591 -6.953 1 90.06 102 CYS A N 1
ATOM 776 C CA . CYS A 1 102 ? 14.953 1.561 -6.965 1 90.06 102 CYS A CA 1
ATOM 777 C C . CYS A 1 102 ? 14.125 1.46 -5.691 1 90.06 102 CYS A C 1
ATOM 779 O O . CYS A 1 102 ? 13.227 2.277 -5.465 1 90.06 102 CYS A O 1
ATOM 781 N N . GLY A 1 103 ? 14.328 0.427 -4.918 1 88.25 103 GLY A N 1
ATOM 782 C CA . GLY A 1 103 ? 13.57 0.277 -3.684 1 88.25 103 GLY A CA 1
ATOM 783 C C . GLY A 1 103 ? 12.25 -0.443 -3.877 1 88.25 103 GLY A C 1
ATOM 784 O O . GLY A 1 103 ? 11.5 -0.631 -2.922 1 88.25 103 GLY A O 1
ATOM 785 N N . GLY A 1 104 ? 12.016 -0.856 -5.102 1 92.12 104 GLY A N 1
ATOM 786 C CA . GLY A 1 104 ? 10.75 -1.522 -5.363 1 92.12 104 GLY A CA 1
ATOM 787 C C . GLY A 1 104 ? 10.586 -2.812 -4.586 1 92.12 104 GLY A C 1
ATOM 788 O O . GLY A 1 104 ? 11.5 -3.633 -4.523 1 92.12 104 GLY A O 1
ATOM 789 N N . TYR A 1 105 ? 9.445 -2.957 -3.871 1 95.19 105 TYR A N 1
ATOM 790 C CA . TYR A 1 105 ? 9.055 -4.145 -3.119 1 95.19 105 TYR A CA 1
ATOM 791 C C . TYR A 1 105 ? 8.312 -5.133 -4.008 1 95.19 105 TYR A C 1
ATOM 793 O O . TYR A 1 105 ? 7.184 -4.867 -4.434 1 95.19 105 TYR A O 1
ATOM 801 N N . VAL A 1 106 ? 8.883 -6.355 -4.242 1 96.06 106 VAL A N 1
ATOM 802 C CA . VAL A 1 106 ? 8.375 -7.188 -5.328 1 96.06 106 VAL A CA 1
ATOM 803 C C . VAL A 1 106 ? 7.715 -8.438 -4.758 1 96.06 106 VAL A C 1
ATOM 805 O O . VAL A 1 106 ? 6.715 -8.922 -5.293 1 96.06 106 VAL A O 1
ATOM 808 N N . ALA A 1 107 ? 8.305 -8.938 -3.752 1 96.19 107 ALA A N 1
ATOM 809 C CA . ALA A 1 107 ? 7.809 -10.18 -3.16 1 96.19 107 ALA A CA 1
ATOM 810 C C . ALA A 1 107 ? 8.188 -10.273 -1.685 1 96.19 107 ALA A C 1
ATOM 812 O O . ALA A 1 107 ? 8.906 -9.422 -1.167 1 96.19 107 ALA A O 1
ATOM 813 N N . GLN A 1 108 ? 7.539 -11.172 -1.068 1 95.25 108 GLN A N 1
ATOM 814 C CA . GLN A 1 108 ? 7.801 -11.414 0.345 1 95.25 108 GLN A CA 1
ATOM 815 C C . GLN A 1 108 ? 7.648 -12.898 0.685 1 95.25 108 GLN A C 1
ATOM 817 O O . GLN A 1 108 ? 7.07 -13.656 -0.089 1 95.25 108 GLN A O 1
ATOM 822 N N . GLY A 1 109 ? 8.227 -13.117 1.696 1 86.62 109 GLY A N 1
ATOM 823 C CA . GLY A 1 109 ? 8.195 -14.477 2.207 1 86.62 109 GLY A CA 1
ATOM 824 C C . GLY A 1 109 ? 9.453 -14.859 2.967 1 86.62 109 GLY A C 1
ATOM 825 O O . GLY A 1 109 ? 10.188 -13.992 3.428 1 86.62 109 GLY A O 1
ATOM 826 N N . GLY A 1 110 ? 9.57 -16.094 3.561 1 73.25 110 GLY A N 1
ATOM 827 C CA . GLY A 1 110 ? 10.727 -16.656 4.238 1 73.25 110 GLY A CA 1
ATOM 828 C C . GLY A 1 110 ? 11.203 -17.953 3.615 1 73.25 110 GLY A C 1
ATOM 829 O O . GLY A 1 110 ? 10.523 -18.531 2.76 1 73.25 110 GLY A O 1
ATOM 830 N N . GLN A 1 111 ? 12.453 -18.156 3.846 1 70.62 111 GLN A N 1
ATOM 831 C CA . GLN A 1 111 ? 13.055 -19.391 3.328 1 70.62 111 GLN A CA 1
ATOM 832 C C . GLN A 1 111 ? 12.219 -20.609 3.705 1 70.62 111 GLN A C 1
ATOM 834 O O . GLN A 1 111 ? 12.078 -21.547 2.91 1 70.62 111 GLN A O 1
ATOM 839 N N . ASP A 1 112 ? 11.477 -20.438 4.762 1 76.69 112 ASP A N 1
ATOM 840 C CA . ASP A 1 112 ? 10.766 -21.609 5.254 1 76.69 112 ASP A CA 1
ATOM 841 C C . ASP A 1 112 ? 9.297 -21.578 4.859 1 76.69 112 ASP A C 1
ATOM 843 O O . ASP A 1 112 ? 8.523 -22.469 5.219 1 76.69 112 ASP A O 1
ATOM 847 N N . TYR A 1 113 ? 8.969 -20.594 4.012 1 78.5 113 TYR A N 1
ATOM 848 C CA . TYR A 1 113 ? 7.578 -20.531 3.57 1 78.5 113 TYR A CA 1
ATOM 849 C C . TYR A 1 113 ? 7.34 -21.422 2.359 1 78.5 113 TYR A C 1
ATOM 851 O O . TYR A 1 113 ? 8.18 -21.484 1.458 1 78.5 113 TYR A O 1
ATOM 859 N N . PRO A 1 114 ? 6.199 -22.141 2.328 1 81.19 114 PRO A N 1
ATOM 860 C CA . PRO A 1 114 ? 5.914 -23.047 1.205 1 81.19 114 PRO A CA 1
ATOM 861 C C . PRO A 1 114 ? 5.535 -22.297 -0.069 1 81.19 114 PRO A C 1
ATOM 863 O O . PRO A 1 114 ? 5.473 -22.891 -1.147 1 81.19 114 PRO A O 1
ATOM 866 N N . PHE A 1 115 ? 5.316 -21.094 -0.007 1 90.38 115 PHE A N 1
ATOM 867 C CA . PHE A 1 115 ? 4.895 -20.281 -1.151 1 90.38 115 PHE A CA 1
ATOM 868 C C . PHE A 1 115 ? 5.68 -18.984 -1.218 1 90.38 115 PHE A C 1
ATOM 870 O O . PHE A 1 115 ? 6.316 -18.578 -0.24 1 90.38 115 PHE A O 1
ATOM 877 N N . MET A 1 116 ? 5.738 -18.516 -2.482 1 93.06 116 MET A N 1
ATOM 878 C CA . MET A 1 116 ? 6.188 -17.141 -2.691 1 93.06 116 MET A CA 1
ATOM 879 C C . MET A 1 116 ? 5.008 -16.172 -2.715 1 93.06 116 MET A C 1
ATOM 881 O O . MET A 1 116 ? 4.07 -16.359 -3.492 1 93.06 116 MET A O 1
ATOM 885 N N . SER A 1 117 ? 5.051 -15.234 -1.816 1 95.88 117 SER A N 1
ATOM 886 C CA . SER A 1 117 ? 4.02 -14.195 -1.801 1 95.88 117 SER A CA 1
ATOM 887 C C . SER A 1 117 ? 4.438 -12.992 -2.633 1 95.88 117 SER A C 1
ATOM 889 O O . SER A 1 117 ? 5.363 -12.266 -2.264 1 95.88 117 SER A O 1
ATOM 891 N N . THR A 1 118 ? 3.768 -12.75 -3.729 1 96.19 118 THR A N 1
ATOM 892 C CA . THR A 1 118 ? 4.039 -11.594 -4.574 1 96.19 118 THR A CA 1
ATOM 893 C C . THR A 1 118 ? 3.012 -10.492 -4.328 1 96.19 118 THR A C 1
ATOM 895 O O . THR A 1 118 ? 1.954 -10.742 -3.746 1 96.19 118 THR A O 1
ATOM 898 N N . LEU A 1 119 ? 3.441 -9.312 -4.691 1 97 119 LEU A N 1
ATOM 899 C CA . LEU A 1 119 ? 2.523 -8.18 -4.652 1 97 119 LEU A CA 1
ATOM 900 C C . LEU A 1 119 ? 1.838 -7.988 -6.004 1 97 119 LEU A C 1
ATOM 902 O O . LEU A 1 119 ? 2.506 -7.898 -7.035 1 97 119 LEU A O 1
ATOM 906 N N . VAL A 1 120 ? 0.556 -7.852 -6 1 95 120 VAL A N 1
ATOM 907 C CA . VAL A 1 120 ? -0.229 -7.836 -7.23 1 95 120 VAL A CA 1
ATOM 908 C C . VAL A 1 120 ? 0.15 -6.621 -8.07 1 95 120 VAL A C 1
ATOM 910 O O . VAL A 1 120 ? 0.241 -6.707 -9.297 1 95 120 VAL A O 1
ATOM 913 N N . CYS A 1 121 ? 0.469 -5.504 -7.473 1 94.38 121 CYS A N 1
ATOM 914 C CA . CYS A 1 121 ? 0.642 -4.238 -8.172 1 94.38 121 CYS A CA 1
ATOM 915 C C . CYS A 1 121 ? 2 -4.176 -8.859 1 94.38 121 CYS A C 1
ATOM 917 O O . CYS A 1 121 ? 2.301 -3.209 -9.562 1 94.38 121 CYS A O 1
ATOM 919 N N . VAL A 1 122 ? 2.795 -5.238 -8.789 1 95.38 122 VAL A N 1
ATOM 920 C CA . VAL A 1 122 ? 4.086 -5.23 -9.469 1 95.38 122 VAL A CA 1
ATOM 921 C C . VAL A 1 122 ? 4.02 -6.117 -10.711 1 95.38 122 VAL A C 1
ATOM 923 O O . VAL A 1 122 ? 4.992 -6.215 -11.461 1 95.38 122 VAL A O 1
ATOM 926 N N . PHE A 1 123 ? 2.873 -6.762 -10.891 1 95 123 PHE A N 1
ATOM 927 C CA . PHE A 1 123 ? 2.678 -7.523 -12.125 1 95 123 PHE A CA 1
ATOM 928 C C . PHE A 1 123 ? 2.539 -6.59 -13.32 1 95 123 PHE A C 1
ATOM 930 O O . PHE A 1 123 ? 1.884 -5.551 -13.227 1 95 123 PHE A O 1
ATOM 937 N N . ASP A 1 124 ? 3.064 -7.023 -14.398 1 92.69 124 ASP A N 1
ATOM 938 C CA . ASP A 1 124 ? 3.02 -6.219 -15.617 1 92.69 124 ASP A CA 1
ATOM 939 C C . ASP A 1 124 ? 1.581 -5.992 -16.078 1 92.69 124 ASP A C 1
ATOM 941 O O . ASP A 1 124 ? 1.258 -4.938 -16.625 1 92.69 124 ASP A O 1
ATOM 945 N N . ASP A 1 125 ? 0.713 -6.977 -15.773 1 88.25 125 ASP A N 1
ATOM 946 C CA . ASP A 1 125 ? -0.705 -6.871 -16.109 1 88.25 125 ASP A CA 1
ATOM 947 C C . ASP A 1 125 ? -1.343 -5.676 -15.398 1 88.25 125 ASP A C 1
ATOM 949 O O . ASP A 1 125 ? -2.305 -5.094 -15.906 1 88.25 125 ASP A O 1
ATOM 953 N N . ILE A 1 126 ? -0.785 -5.316 -14.258 1 88.06 126 ILE A N 1
ATOM 954 C CA . ILE A 1 126 ? -1.432 -4.348 -13.383 1 88.06 126 ILE A CA 1
ATOM 955 C C . ILE A 1 126 ? -0.68 -3.02 -13.438 1 88.06 126 ILE A C 1
ATOM 957 O O . ILE A 1 126 ? -1.291 -1.949 -13.383 1 88.06 126 ILE A O 1
ATOM 961 N N . LYS A 1 127 ? 0.641 -3.027 -13.477 1 83.19 127 LYS A N 1
ATOM 962 C CA . LYS A 1 127 ? 1.474 -1.836 -13.336 1 83.19 127 LYS A CA 1
ATOM 963 C C . LYS A 1 127 ? 1.377 -0.952 -14.578 1 83.19 127 LYS A C 1
ATOM 965 O O . LYS A 1 127 ? 1.729 0.228 -14.531 1 83.19 127 LYS A O 1
ATOM 970 N N . LYS A 1 128 ? 1.046 -1.674 -15.625 1 73.12 128 LYS A N 1
ATOM 971 C CA . LYS A 1 128 ? 1.012 -0.879 -16.844 1 73.12 128 LYS A CA 1
ATOM 972 C C . LYS A 1 128 ? 0.034 0.285 -16.719 1 73.12 128 LYS A C 1
ATOM 974 O O . LYS A 1 128 ? -0.734 0.356 -15.758 1 73.12 128 LYS A O 1
ATOM 979 N N . GLU A 1 129 ? -0.082 0.983 -17.766 1 64.5 129 GLU A N 1
ATOM 980 C CA . GLU A 1 129 ? -0.807 2.248 -17.859 1 64.5 129 GLU A CA 1
ATOM 981 C C . GLU A 1 129 ? -2.201 2.129 -17.25 1 64.5 129 GLU A C 1
ATOM 983 O O . GLU A 1 129 ? -2.623 1.039 -16.859 1 64.5 129 GLU A O 1
ATOM 988 N N . PHE A 1 130 ? -3.102 3.098 -17.125 1 63.81 130 PHE A N 1
ATOM 989 C CA . PHE A 1 130 ? -4.449 3.303 -16.609 1 63.81 130 PHE A CA 1
ATOM 990 C C . PHE A 1 130 ? -5.223 1.99 -16.578 1 63.81 130 PHE A C 1
ATOM 992 O O . PHE A 1 130 ? -5.781 1.568 -17.594 1 63.81 130 PHE A O 1
ATOM 999 N N . CYS A 1 131 ? -4.723 1.064 -15.695 1 62.19 131 CYS A N 1
ATOM 1000 C CA . CYS A 1 131 ? -5.473 -0.18 -15.57 1 62.19 131 CYS A CA 1
ATOM 1001 C C . CYS A 1 131 ? -6.629 -0.027 -14.586 1 62.19 131 CYS A C 1
ATOM 1003 O O . CYS A 1 131 ? -6.5 -0.385 -13.414 1 62.19 131 CYS A O 1
ATOM 1005 N N . PRO A 1 132 ? -7.645 0.632 -15.148 1 68.38 132 PRO A N 1
ATOM 1006 C CA . PRO A 1 132 ? -8.781 0.786 -14.242 1 68.38 132 PRO A CA 1
ATOM 1007 C C . PRO A 1 132 ? -9.383 -0.552 -13.82 1 68.38 132 PRO A C 1
ATOM 1009 O O . PRO A 1 132 ? -9.297 -1.533 -14.562 1 68.38 132 PRO A O 1
ATOM 1012 N N . ARG A 1 133 ? -9.617 -0.748 -12.602 1 79.62 133 ARG A N 1
ATOM 1013 C CA . ARG A 1 133 ? -10.32 -1.912 -12.078 1 79.62 133 ARG A CA 1
ATOM 1014 C C . ARG A 1 133 ? -11.352 -2.426 -13.078 1 79.62 133 ARG A C 1
ATOM 1016 O O . ARG A 1 133 ? -11.453 -3.633 -13.305 1 79.62 133 ARG A O 1
ATOM 1023 N N . ASP A 1 134 ? -11.93 -1.546 -13.852 1 76.69 134 ASP A N 1
ATOM 1024 C CA . ASP A 1 134 ? -12.961 -1.912 -14.812 1 76.69 134 ASP A CA 1
ATOM 1025 C C . ASP A 1 134 ? -12.367 -2.654 -16.016 1 76.69 134 ASP A C 1
ATOM 1027 O O . ASP A 1 134 ? -12.977 -3.586 -16.531 1 76.69 134 ASP A O 1
ATOM 1031 N N . LYS A 1 135 ? -11.219 -2.248 -16.391 1 75.94 135 LYS A N 1
ATOM 1032 C CA . LYS A 1 135 ? -10.57 -2.873 -17.531 1 75.94 135 LYS A CA 1
ATOM 1033 C C . LYS A 1 135 ? -10.086 -4.281 -17.203 1 75.94 135 LYS A C 1
ATOM 1035 O O . LYS A 1 135 ? -10.25 -5.207 -18 1 75.94 135 LYS A O 1
ATOM 1040 N N . PHE A 1 136 ? -9.5 -4.418 -16.047 1 77.62 136 PHE A N 1
ATOM 1041 C CA . PHE A 1 136 ? -8.977 -5.754 -15.773 1 77.62 136 PHE A CA 1
ATOM 1042 C C . PHE A 1 136 ? -10.109 -6.73 -15.477 1 77.62 136 PHE A C 1
ATOM 1044 O O . PHE A 1 136 ? -9.984 -7.93 -15.727 1 77.62 136 PHE A O 1
ATOM 1051 N N . GLU A 1 137 ? -11.289 -6.199 -15.125 1 81.62 137 GLU A N 1
ATOM 1052 C CA . GLU A 1 137 ? -12.445 -7.051 -14.867 1 81.62 137 GLU A CA 1
ATOM 1053 C C . GLU A 1 137 ? -12.984 -7.648 -16.156 1 81.62 137 GLU A C 1
ATOM 1055 O O . GLU A 1 137 ? -13.719 -8.641 -16.141 1 81.62 137 GLU A O 1
ATOM 1060 N N . GLN A 1 138 ? -12.617 -7.07 -17.234 1 85.31 138 GLN A N 1
ATOM 1061 C CA . GLN A 1 138 ? -13.094 -7.559 -18.516 1 85.31 138 GLN A CA 1
ATOM 1062 C C . GLN A 1 138 ? -12.219 -8.703 -19.031 1 85.31 138 GLN A C 1
ATOM 1064 O O . GLN A 1 138 ? -12.602 -9.406 -19.969 1 85.31 138 GLN A O 1
ATOM 1069 N N . ASP A 1 139 ? -11.156 -8.891 -18.453 1 84.75 139 ASP A N 1
ATOM 1070 C CA . ASP A 1 139 ? -10.273 -10.008 -18.766 1 84.75 139 ASP A CA 1
ATOM 1071 C C . ASP A 1 139 ? -10.422 -11.125 -17.734 1 84.75 139 ASP A C 1
ATOM 1073 O O . ASP A 1 139 ? -9.93 -11.008 -16.609 1 84.75 139 ASP A O 1
ATOM 1077 N N . GLU A 1 140 ? -10.984 -12.25 -18.203 1 86.88 140 GLU A N 1
ATOM 1078 C CA . GLU A 1 140 ? -11.344 -13.328 -17.281 1 86.88 140 GLU A CA 1
ATOM 1079 C C . GLU A 1 140 ? -10.109 -13.891 -16.578 1 86.88 140 GLU A C 1
ATOM 1081 O O . GLU A 1 140 ? -10.164 -14.242 -15.398 1 86.88 140 GLU A O 1
ATOM 1086 N N . GLY A 1 141 ? -9.039 -14.062 -17.281 1 85.56 141 GLY A N 1
ATOM 1087 C CA . GLY A 1 141 ? -7.801 -14.539 -16.688 1 85.56 141 GLY A CA 1
ATOM 1088 C C . GLY A 1 141 ? -7.262 -13.625 -15.617 1 85.56 141 GLY A C 1
ATOM 1089 O O . GLY A 1 141 ? -6.898 -14.078 -14.523 1 85.56 141 GLY A O 1
ATOM 1090 N N . MET A 1 142 ? -7.25 -12.359 -15.914 1 86.56 142 MET A N 1
ATOM 1091 C CA . MET A 1 142 ? -6.789 -11.367 -14.945 1 86.56 142 MET A CA 1
ATOM 1092 C C . MET A 1 142 ? -7.742 -11.289 -13.75 1 86.56 142 MET A C 1
ATOM 1094 O O . MET A 1 142 ? -7.301 -11.234 -12.602 1 86.56 142 MET A O 1
ATOM 1098 N N . LYS A 1 143 ? -8.977 -11.266 -14.109 1 89.06 143 LYS A N 1
ATOM 1099 C CA . LYS A 1 143 ? -9.992 -11.211 -13.055 1 89.06 143 LYS A CA 1
ATOM 1100 C C . LYS A 1 143 ? -9.828 -12.383 -12.086 1 89.06 143 LYS A C 1
ATOM 1102 O O . LYS A 1 143 ? -9.828 -12.18 -10.867 1 89.06 143 LYS A O 1
ATOM 1107 N N . GLN A 1 144 ? -9.672 -13.539 -12.594 1 88.94 144 GLN A N 1
ATOM 1108 C CA . GLN A 1 144 ? -9.562 -14.734 -11.766 1 88.94 144 GLN A CA 1
ATOM 1109 C C . GLN A 1 144 ? -8.281 -14.711 -10.938 1 88.94 144 GLN A C 1
ATOM 1111 O O . GLN A 1 144 ? -8.281 -15.117 -9.773 1 88.94 144 GLN A O 1
ATOM 1116 N N . PHE A 1 145 ? -7.258 -14.203 -11.477 1 91.75 145 PHE A N 1
ATOM 1117 C CA . PHE A 1 145 ? -5.949 -14.289 -10.836 1 91.75 145 PHE A CA 1
ATOM 1118 C C . PHE A 1 145 ? -5.777 -13.18 -9.812 1 91.75 145 PHE A C 1
ATOM 1120 O O . PHE A 1 145 ? -5.234 -13.406 -8.727 1 91.75 145 PHE A O 1
ATOM 1127 N N . PHE A 1 146 ? -6.324 -12.031 -10.086 1 92.62 146 PHE A N 1
ATOM 1128 C CA . PHE A 1 146 ? -5.922 -10.875 -9.289 1 92.62 146 PHE A CA 1
ATOM 1129 C C . PHE A 1 146 ? -7.043 -10.445 -8.344 1 92.62 146 PHE A C 1
ATOM 1131 O O . PHE A 1 146 ? -6.855 -9.555 -7.52 1 92.62 146 PHE A O 1
ATOM 1138 N N . THR A 1 147 ? -8.211 -11.078 -8.391 1 93.81 147 THR A N 1
ATOM 1139 C CA . THR A 1 147 ? -9.32 -10.68 -7.531 1 93.81 147 THR A CA 1
ATOM 1140 C C . THR A 1 147 ? -9.109 -11.188 -6.109 1 93.81 147 THR A C 1
ATOM 1142 O O . THR A 1 147 ? -8.984 -12.391 -5.887 1 93.81 147 THR A O 1
ATOM 1145 N N . PRO A 1 148 ? -9.055 -10.25 -5.121 1 96.88 148 PRO A N 1
ATOM 1146 C CA . PRO A 1 148 ? -8.883 -10.719 -3.742 1 96.88 148 PRO A CA 1
ATOM 1147 C C . PRO A 1 148 ? -10.07 -11.539 -3.25 1 96.88 148 PRO A C 1
ATOM 1149 O O . PRO A 1 148 ? -11.219 -11.25 -3.604 1 96.88 148 PRO A O 1
ATOM 1152 N N . LYS A 1 149 ? -9.781 -12.516 -2.338 1 97.25 149 LYS A N 1
ATOM 1153 C CA . LYS A 1 149 ? -10.812 -13.438 -1.882 1 97.25 149 LYS A CA 1
ATOM 1154 C C . LYS A 1 149 ? -11.164 -13.188 -0.417 1 97.25 149 LYS A C 1
ATOM 1156 O O . LYS A 1 149 ? -12.188 -13.672 0.071 1 97.25 149 LYS A O 1
ATOM 1161 N N . ASP A 1 150 ? -10.336 -12.508 0.273 1 98.38 150 ASP A N 1
ATOM 1162 C CA . ASP A 1 150 ? -10.547 -12.273 1.699 1 98.38 150 ASP A CA 1
ATOM 1163 C C . ASP A 1 150 ? -9.633 -11.172 2.221 1 98.38 150 ASP A C 1
ATOM 1165 O O . ASP A 1 150 ? -8.75 -10.695 1.502 1 98.38 150 ASP A O 1
ATOM 1169 N N . HIS A 1 151 ? -10.016 -10.641 3.369 1 98.19 151 HIS A N 1
ATOM 1170 C CA . HIS A 1 151 ? -9.117 -9.859 4.211 1 98.19 151 HIS A CA 1
ATOM 1171 C C . HIS A 1 151 ? -8.461 -10.734 5.277 1 98.19 151 HIS A C 1
ATOM 1173 O O . HIS A 1 151 ? -9.141 -11.5 5.957 1 98.19 151 HIS A O 1
ATOM 1179 N N . VAL A 1 152 ? -7.176 -10.594 5.391 1 97.31 152 VAL A N 1
ATOM 1180 C CA . VAL A 1 152 ? -6.477 -11.344 6.43 1 97.31 152 VAL A CA 1
ATOM 1181 C C . VAL A 1 152 ? -5.762 -10.383 7.375 1 97.31 152 VAL A C 1
ATOM 1183 O O . VAL A 1 152 ? -5.422 -9.258 6.984 1 97.31 152 VAL A O 1
ATOM 1186 N N . ASN A 1 153 ? -5.594 -10.844 8.648 1 95.31 153 ASN A N 1
ATOM 1187 C CA . ASN A 1 153 ? -5.031 -10.016 9.711 1 95.31 153 ASN A CA 1
ATOM 1188 C C . ASN A 1 153 ? -5.828 -8.727 9.898 1 95.31 153 ASN A C 1
ATOM 1190 O O . ASN A 1 153 ? -5.246 -7.66 10.117 1 95.31 153 ASN A O 1
ATOM 1194 N N . TYR A 1 154 ? -7.098 -8.883 9.758 1 95.75 154 TYR A N 1
ATOM 1195 C CA . TYR A 1 154 ? -7.969 -7.711 9.75 1 95.75 154 TYR A CA 1
ATOM 1196 C C . TYR A 1 154 ? -8.023 -7.062 11.125 1 95.75 154 TYR A C 1
ATOM 1198 O O . TYR A 1 154 ? -8.367 -5.883 11.25 1 95.75 154 TYR A O 1
ATOM 1206 N N . GLU A 1 155 ? -7.707 -7.777 12.133 1 91.38 155 GLU A N 1
ATOM 1207 C CA . GLU A 1 155 ? -7.668 -7.207 13.477 1 91.38 155 GLU A CA 1
ATOM 1208 C C . GLU A 1 155 ? -6.629 -6.098 13.578 1 91.38 155 GLU A C 1
ATOM 1210 O O . GLU A 1 155 ? -6.688 -5.262 14.477 1 91.38 155 GLU A O 1
ATOM 1215 N N . ASN A 1 156 ? -5.719 -6.066 12.656 1 90.94 156 ASN A N 1
ATOM 1216 C CA . ASN A 1 156 ? -4.629 -5.094 12.664 1 90.94 156 ASN A CA 1
ATOM 1217 C C . ASN A 1 156 ? -4.855 -3.99 11.633 1 90.94 156 ASN A C 1
ATOM 1219 O O . ASN A 1 156 ? -3.971 -3.168 11.391 1 90.94 156 ASN A O 1
ATOM 1223 N N . ARG A 1 157 ? -6.047 -3.861 11.078 1 93.62 157 ARG A N 1
ATOM 1224 C CA . ARG A 1 157 ? -6.297 -2.922 9.992 1 93.62 157 ARG A CA 1
ATOM 1225 C C . ARG A 1 157 ? -6.168 -1.479 10.469 1 93.62 157 ARG A C 1
ATOM 1227 O O . ARG A 1 157 ? -6.551 -1.159 11.594 1 93.62 157 ARG A O 1
ATOM 1234 N N . VAL A 1 158 ? -5.734 -0.624 9.547 1 91.62 158 VAL A N 1
ATOM 1235 C CA . VAL A 1 158 ? -5.625 0.792 9.883 1 91.62 158 VAL A CA 1
ATOM 1236 C C . VAL A 1 158 ? -6.723 1.578 9.164 1 91.62 158 VAL A C 1
ATOM 1238 O O . VAL A 1 158 ? -6.961 2.748 9.477 1 91.62 158 VAL A O 1
ATOM 1241 N N . ILE A 1 159 ? -7.371 0.942 8.203 1 93.06 159 ILE A N 1
ATOM 1242 C CA . ILE A 1 159 ? -8.562 1.49 7.562 1 93.06 159 ILE A CA 1
ATOM 1243 C C . ILE A 1 159 ? -9.641 0.417 7.48 1 93.06 159 ILE A C 1
ATOM 1245 O O . ILE A 1 159 ? -9.336 -0.777 7.414 1 93.06 159 ILE A O 1
ATOM 1249 N N . ASP A 1 160 ? -10.836 0.841 7.477 1 93.44 160 ASP A N 1
ATOM 1250 C CA . ASP A 1 160 ? -11.961 -0.088 7.402 1 93.44 160 ASP A CA 1
ATOM 1251 C C . ASP A 1 160 ? -12.336 -0.384 5.953 1 93.44 160 ASP A C 1
ATOM 1253 O O . ASP A 1 160 ? -12.258 0.498 5.094 1 93.44 160 ASP A O 1
ATOM 1257 N N . PHE A 1 161 ? -12.672 -1.559 5.727 1 95.88 161 PHE A N 1
ATOM 1258 C CA . PHE A 1 161 ? -13.242 -1.979 4.453 1 95.88 161 PHE A CA 1
ATOM 1259 C C . PHE A 1 161 ? -14.703 -2.3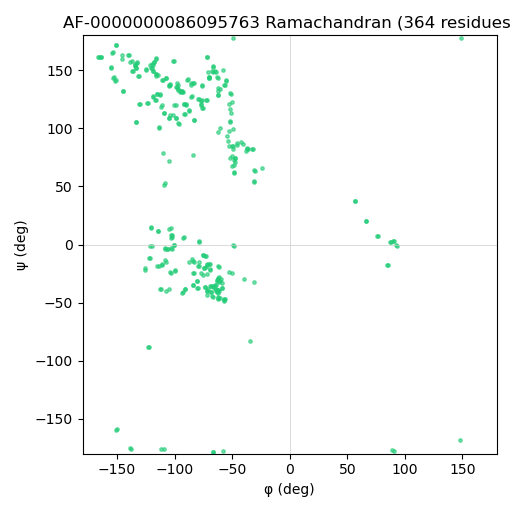95 4.621 1 95.88 161 PHE A C 1
ATOM 1261 O O . PHE A 1 161 ? -15.016 -3.227 5.477 1 95.88 161 PHE A O 1
ATOM 1268 N N . HIS A 1 162 ? -15.562 -1.812 3.762 1 95.25 162 HIS A N 1
ATOM 1269 C CA . HIS A 1 162 ? -16.984 -2.115 3.84 1 95.25 162 HIS A CA 1
ATOM 1270 C C . HIS A 1 162 ? -17.438 -2.969 2.656 1 95.25 162 HIS A C 1
ATOM 1272 O O . HIS A 1 162 ? -18.438 -2.664 2.01 1 95.25 162 HIS A O 1
ATOM 1278 N N . ASP A 1 163 ? -16.797 -3.992 2.457 1 95.38 163 ASP A N 1
ATOM 1279 C CA . ASP A 1 163 ? -17.125 -4.938 1.395 1 95.38 163 ASP A CA 1
ATOM 1280 C C . ASP A 1 163 ? -17.641 -6.25 1.973 1 95.38 163 ASP A C 1
ATOM 1282 O O . ASP A 1 163 ? -17.875 -6.355 3.18 1 95.38 163 ASP A O 1
ATOM 1286 N N . GLU A 1 164 ? -17.891 -7.215 1.1 1 95.75 164 GLU A N 1
ATOM 1287 C CA . GLU A 1 164 ? -18.547 -8.445 1.53 1 95.75 164 GLU A CA 1
ATOM 1288 C C . GLU A 1 164 ? -17.531 -9.586 1.661 1 95.75 164 GLU A C 1
ATOM 1290 O O . GLU A 1 164 ? -17.922 -10.734 1.892 1 95.75 164 GLU A O 1
ATOM 1295 N N . LEU A 1 165 ? -16.297 -9.352 1.514 1 97.5 165 LEU A N 1
ATOM 1296 C CA . LEU A 1 165 ? -15.273 -10.383 1.649 1 97.5 165 LEU A CA 1
ATOM 1297 C C . LEU A 1 165 ? -15.125 -10.82 3.104 1 97.5 165 LEU A C 1
ATOM 1299 O O . LEU A 1 165 ? -15.242 -10 4.016 1 97.5 165 LEU A O 1
ATOM 1303 N N . PRO A 1 166 ? -14.867 -12.156 3.279 1 97.81 166 PRO A N 1
ATOM 1304 C CA . PRO A 1 166 ? -14.555 -12.555 4.652 1 97.81 166 PRO A CA 1
ATOM 1305 C C . PRO A 1 166 ? -13.367 -11.797 5.238 1 97.81 166 PRO A C 1
ATOM 1307 O O . PRO A 1 166 ? -12.398 -11.523 4.527 1 97.81 166 PRO A O 1
ATOM 1310 N N . LYS A 1 167 ? -13.516 -11.398 6.453 1 97.56 167 LYS A N 1
ATOM 1311 C CA . LYS A 1 167 ? -12.469 -10.688 7.184 1 97.56 167 LYS A CA 1
ATOM 1312 C C . LYS A 1 167 ? -11.938 -11.531 8.344 1 97.56 167 LYS A C 1
ATOM 1314 O O . LYS A 1 167 ? -12.516 -11.523 9.43 1 97.56 167 LYS A O 1
ATOM 1319 N N . TYR A 1 168 ? -10.797 -12.133 8.078 1 97.56 168 TYR A N 1
ATOM 1320 C CA . TYR A 1 168 ? -10.211 -13 9.094 1 97.56 168 TYR A CA 1
ATOM 1321 C C . TYR A 1 168 ? -9.414 -12.195 10.102 1 97.56 168 TYR A C 1
ATOM 1323 O O . TYR A 1 168 ? -8.688 -11.266 9.734 1 97.56 168 TYR A O 1
ATOM 1331 N N . MET A 1 169 ? -9.547 -12.57 11.391 1 94.62 169 MET A N 1
ATOM 1332 C CA . MET A 1 169 ? -8.758 -11.914 12.43 1 94.62 169 MET A CA 1
ATOM 1333 C C . MET A 1 169 ? -7.266 -12.039 12.133 1 94.62 169 MET A C 1
ATOM 1335 O O . MET A 1 169 ? -6.531 -11.055 12.219 1 94.62 169 MET A O 1
ATOM 1339 N N . ASP A 1 170 ? -6.84 -13.219 11.828 1 93.75 170 ASP A N 1
ATOM 1340 C CA . ASP A 1 170 ? -5.473 -13.477 11.391 1 93.75 170 ASP A CA 1
ATOM 1341 C C . ASP A 1 170 ? -5.449 -14.141 10.016 1 93.75 170 ASP A C 1
ATOM 1343 O O . ASP A 1 170 ? -5.566 -13.469 8.992 1 93.75 170 ASP A O 1
ATOM 1347 N N . PHE A 1 171 ? -5.512 -15.477 9.883 1 95.38 171 PHE A N 1
ATOM 1348 C CA . PHE A 1 171 ? -5.527 -16.203 8.617 1 95.38 171 PHE A CA 1
ATOM 1349 C C . PHE A 1 171 ? -6.625 -17.266 8.617 1 95.38 171 PHE A C 1
ATOM 1351 O O . PHE A 1 171 ? -7.082 -17.688 9.68 1 95.38 171 PHE A O 1
ATOM 1358 N N . PRO A 1 172 ? -7.023 -17.609 7.391 1 95.06 172 PRO A N 1
ATOM 1359 C CA . PRO A 1 172 ? -7.93 -18.75 7.344 1 95.06 172 PRO A CA 1
ATOM 1360 C C . PRO A 1 172 ? -7.258 -20.062 7.777 1 95.06 172 PRO A C 1
ATOM 1362 O O . PRO A 1 172 ? -6.027 -20.156 7.758 1 95.06 172 PRO A O 1
ATOM 1365 N N . GLY A 1 173 ? -8.109 -21 8.312 1 87 173 GLY A N 1
ATOM 1366 C CA . GLY A 1 173 ? -7.574 -22.344 8.523 1 87 173 GLY A CA 1
ATOM 1367 C C . GLY A 1 173 ? -7.137 -23.016 7.238 1 87 173 GLY A C 1
ATOM 1368 O O . GLY A 1 173 ? -7.715 -22.781 6.176 1 87 173 GLY A O 1
ATOM 1369 N N . PRO A 1 174 ? -5.953 -23.859 7.273 1 85.5 174 PRO A N 1
ATOM 1370 C CA . PRO A 1 174 ? -5.168 -24.234 8.453 1 85.5 174 PRO A CA 1
ATOM 1371 C C . PRO A 1 174 ? -4.004 -23.297 8.719 1 85.5 174 PRO A C 1
ATOM 1373 O O . PRO A 1 174 ? -3.219 -23.516 9.641 1 85.5 174 PRO A O 1
ATOM 1376 N N . PHE A 1 175 ? -3.877 -22.234 8 1 84.62 175 PHE A N 1
ATOM 1377 C CA . PHE A 1 175 ? -2.723 -21.344 8.117 1 84.62 175 PHE A CA 1
ATOM 1378 C C . PHE A 1 175 ? -2.863 -20.438 9.328 1 84.62 175 PHE A C 1
ATOM 1380 O O . PHE A 1 175 ? -1.882 -19.844 9.781 1 84.62 175 PHE A O 1
ATOM 1387 N N . GLY A 1 176 ? -4.055 -20.328 9.805 1 91.81 176 GLY A N 1
ATOM 1388 C CA . GLY A 1 176 ? -4.352 -19.5 10.953 1 91.81 176 GLY A CA 1
ATOM 1389 C C . GLY A 1 176 ? -5.527 -20 11.766 1 91.81 176 GLY A C 1
ATOM 1390 O O . GLY A 1 176 ? -5.895 -21.172 11.68 1 91.81 176 GLY A O 1
ATOM 1391 N N . SER A 1 177 ? -6.109 -19.141 12.547 1 94.06 177 SER A N 1
ATOM 1392 C CA . SER A 1 177 ? -7.172 -19.516 13.477 1 94.06 177 SER A CA 1
ATOM 1393 C C . SER A 1 177 ? -8.492 -19.75 12.742 1 94.06 177 SER A C 1
ATOM 1395 O O . SER A 1 177 ? -9.367 -20.453 13.234 1 94.06 177 SER A O 1
ATOM 1397 N N . GLY A 1 178 ? -8.641 -19.109 11.625 1 95.38 178 GLY A N 1
ATOM 1398 C CA . GLY A 1 178 ? -9.898 -19.188 10.891 1 95.38 178 GLY A CA 1
ATOM 1399 C C . GLY A 1 178 ? -10.992 -18.328 11.5 1 95.38 178 GLY A C 1
ATOM 1400 O O . GLY A 1 178 ? -12.117 -18.312 11.008 1 95.38 178 GLY A O 1
ATOM 1401 N N . ARG A 1 179 ? -10.664 -17.516 12.5 1 95.75 179 ARG A N 1
ATOM 1402 C CA . ARG A 1 179 ? -11.656 -16.672 13.156 1 95.75 179 ARG A CA 1
ATOM 1403 C C . ARG A 1 179 ? -12 -15.461 12.289 1 95.75 179 ARG A C 1
ATOM 1405 O O . ARG A 1 179 ? -11.117 -14.844 11.688 1 95.75 179 ARG A O 1
ATOM 1412 N N . ILE A 1 180 ? -13.273 -15.203 12.25 1 96 180 ILE A N 1
ATOM 1413 C CA . ILE A 1 180 ? -13.773 -14.086 11.445 1 96 180 ILE A CA 1
ATOM 1414 C C . ILE A 1 180 ? -13.977 -12.867 12.336 1 96 180 ILE A C 1
ATOM 1416 O O . ILE A 1 180 ? -14.562 -12.969 13.422 1 96 180 ILE A O 1
ATOM 1420 N N . TYR A 1 181 ? -13.5 -11.766 11.852 1 93.06 181 TYR A N 1
ATOM 1421 C CA . TYR A 1 181 ? -13.625 -10.508 12.586 1 93.06 181 TYR A CA 1
ATOM 1422 C C . TYR A 1 181 ? -15.094 -10.141 12.773 1 93.06 181 TYR A C 1
ATOM 1424 O O . TYR A 1 181 ? -15.875 -10.188 11.828 1 93.06 181 TYR A O 1
ATOM 1432 N N . GLY A 1 182 ? -15.445 -9.742 13.953 1 85.62 182 GLY A N 1
ATOM 1433 C CA . GLY A 1 182 ? -16.797 -9.328 14.289 1 85.62 182 GLY A CA 1
ATOM 1434 C C . GLY A 1 182 ? -17.703 -10.484 14.656 1 85.62 182 GLY A C 1
ATOM 1435 O O . GLY A 1 182 ? -18.844 -10.281 15.086 1 85.62 182 GLY A O 1
ATOM 1436 N N . GLN A 1 183 ? -17.281 -11.672 14.289 1 78 183 GLN A N 1
ATOM 1437 C CA . GLN A 1 183 ? -18.094 -12.828 14.641 1 78 183 GLN A CA 1
ATOM 1438 C C . GLN A 1 183 ? -17.594 -13.492 15.914 1 78 183 GLN A C 1
ATOM 1440 O O . GLN A 1 183 ? -16.375 -13.594 16.125 1 78 183 GLN A O 1
ATOM 1445 N N . GLU A 1 184 ? -18.219 -13.352 17.156 1 60.34 184 GLU A N 1
ATOM 1446 C CA . GLU A 1 184 ? -17.922 -14.062 18.391 1 60.34 184 GLU A CA 1
ATOM 1447 C C . GLU A 1 184 ? -17.844 -15.57 18.156 1 60.34 184 GLU A C 1
ATOM 1449 O O . GLU A 1 184 ? -18.594 -16.109 17.328 1 60.34 184 GLU A O 1
ATOM 1454 N N . MET B 1 1 ? -49.281 53.719 10.531 1 33.47 1 MET B N 1
ATOM 1455 C CA . MET B 1 1 ? -47.938 53.625 9.992 1 33.47 1 MET B CA 1
ATOM 1456 C C . MET B 1 1 ? -47.031 52.812 10.938 1 33.47 1 MET B C 1
ATOM 1458 O O . MET B 1 1 ? -46.469 53.375 11.875 1 33.47 1 MET B O 1
ATOM 1462 N N . THR B 1 2 ? -47.469 51.531 11.242 1 37.34 2 THR B N 1
ATOM 1463 C CA . THR B 1 2 ? -46.906 50.562 12.188 1 37.34 2 THR B CA 1
ATOM 1464 C C . THR B 1 2 ? -45.469 50.188 11.805 1 37.34 2 THR B C 1
ATOM 1466 O O . THR B 1 2 ? -45.219 49.781 10.664 1 37.34 2 THR B O 1
ATOM 1469 N N . GLU B 1 3 ? -44.5 50.812 12.508 1 33.19 3 GLU B N 1
ATOM 1470 C CA . GLU B 1 3 ? -43.062 50.594 12.414 1 33.19 3 GLU B CA 1
ATOM 1471 C C . GLU B 1 3 ? -42.75 49.094 12.523 1 33.19 3 GLU B C 1
ATOM 1473 O O . GLU B 1 3 ? -43.031 48.469 13.547 1 33.19 3 GLU B O 1
ATOM 1478 N N . LEU B 1 4 ? -42.812 48.344 11.406 1 38.56 4 LEU B N 1
ATOM 1479 C CA . LEU B 1 4 ? -42.438 46.938 11.312 1 38.56 4 LEU B CA 1
ATOM 1480 C C . LEU B 1 4 ? -41 46.719 11.844 1 38.56 4 LEU B C 1
ATOM 1482 O O . LEU B 1 4 ? -40.062 47.312 11.352 1 38.56 4 LEU B O 1
ATOM 1486 N N . GLN B 1 5 ? -40.875 46.469 13.125 1 38.88 5 GLN B N 1
ATOM 1487 C CA . GLN B 1 5 ? -39.625 46.156 13.781 1 38.88 5 GLN B CA 1
ATOM 1488 C C . GLN B 1 5 ? -38.875 45.062 13.023 1 38.88 5 GLN B C 1
ATOM 1490 O O . GLN B 1 5 ? -39.469 44 12.695 1 38.88 5 GLN B O 1
ATOM 1495 N N . GLN B 1 6 ? -37.906 45.438 12.227 1 41.38 6 GLN B N 1
ATOM 1496 C CA . GLN B 1 6 ? -37.031 44.531 11.477 1 41.38 6 GLN B CA 1
ATOM 1497 C C . GLN B 1 6 ? -36.438 43.469 12.383 1 41.38 6 GLN B C 1
ATOM 1499 O O . GLN B 1 6 ? -36.031 43.75 13.508 1 41.38 6 GLN B O 1
ATOM 1504 N N . PRO B 1 7 ? -36.812 42.188 12.18 1 46.06 7 PRO B N 1
ATOM 1505 C CA . PRO B 1 7 ? -36.25 41.125 13.023 1 46.06 7 PRO B CA 1
ATOM 1506 C C . PRO B 1 7 ? -34.719 41.188 13.086 1 46.06 7 PRO B C 1
ATOM 1508 O O . PRO B 1 7 ? -34.062 41.656 12.156 1 46.06 7 PRO B O 1
ATOM 1511 N N . PRO B 1 8 ? -34.125 41.156 14.305 1 40.78 8 PRO B N 1
ATOM 1512 C CA . PRO B 1 8 ? -32.656 41.219 14.438 1 40.78 8 PRO B CA 1
ATOM 1513 C C . PRO B 1 8 ? -31.938 40.219 13.547 1 40.78 8 PRO B C 1
ATOM 1515 O O . PRO B 1 8 ? -32.5 39.156 13.211 1 40.78 8 PRO B O 1
ATOM 1518 N N . THR B 1 9 ? -31.062 40.656 12.68 1 36.12 9 THR B N 1
ATOM 1519 C CA . THR B 1 9 ? -30.172 39.906 11.805 1 36.12 9 THR B CA 1
ATOM 1520 C C . THR B 1 9 ? -29.375 38.875 12.609 1 36.12 9 THR B C 1
ATOM 1522 O O . 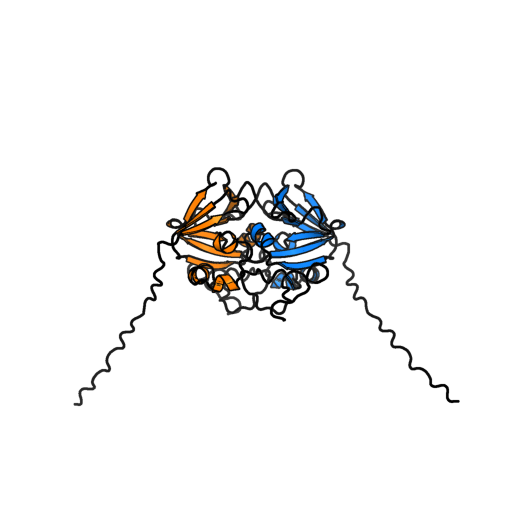THR B 1 9 ? -28.75 39.188 13.609 1 36.12 9 THR B O 1
ATOM 1525 N N . ALA B 1 10 ? -29.703 37.531 12.492 1 40 10 ALA B N 1
ATOM 1526 C CA . ALA B 1 10 ? -28.953 36.406 13.039 1 40 10 ALA B CA 1
ATOM 1527 C C . ALA B 1 10 ? -27.469 36.562 12.75 1 40 10 ALA B C 1
ATOM 1529 O O . ALA B 1 10 ? -27.062 36.688 11.594 1 40 10 ALA B O 1
ATOM 1530 N N . SER B 1 11 ? -26.75 37.281 13.609 1 35.25 11 SER B N 1
ATOM 1531 C CA . SER B 1 11 ? -25.297 37.219 13.477 1 35.25 11 SER B CA 1
ATOM 1532 C C . SER B 1 11 ? -24.812 35.781 13.383 1 35.25 11 SER B C 1
ATOM 1534 O O . SER B 1 11 ? -25.062 34.969 14.289 1 35.25 11 SER B O 1
ATOM 1536 N N . SER B 1 12 ? -24.781 35.156 12.266 1 38.72 12 SER B N 1
ATOM 1537 C CA . SER B 1 12 ? -24.203 33.844 12.047 1 38.72 12 SER B CA 1
ATOM 1538 C C . SER B 1 12 ? -22.766 33.781 12.578 1 38.72 12 SER B C 1
ATOM 1540 O O . SER B 1 12 ? -21.875 34.438 12.047 1 38.72 12 SER B O 1
ATOM 1542 N N . THR B 1 13 ? -22.594 33.719 13.891 1 38.12 13 THR B N 1
ATOM 1543 C CA . THR B 1 13 ? -21.281 33.344 14.414 1 38.12 13 THR B CA 1
ATOM 1544 C C . THR B 1 13 ? -20.75 32.125 13.703 1 38.12 13 THR B C 1
ATOM 1546 O O . THR B 1 13 ? -21.297 31.016 13.852 1 38.12 13 THR B O 1
ATOM 1549 N N . THR B 1 14 ? -20.328 32.281 12.523 1 37.84 14 THR B N 1
ATOM 1550 C CA . THR B 1 14 ? -19.516 31.219 11.938 1 37.84 14 THR B CA 1
ATOM 1551 C C . THR B 1 14 ? -18.422 30.797 12.898 1 37.84 14 THR B C 1
ATOM 1553 O O . THR B 1 14 ? -17.5 31.578 13.195 1 37.84 14 THR B O 1
ATOM 1556 N N . ALA B 1 15 ? -18.781 30.094 13.953 1 39.59 15 ALA B N 1
ATOM 1557 C CA . ALA B 1 15 ? -17.781 29.391 14.758 1 39.59 15 ALA B CA 1
ATOM 1558 C C . ALA B 1 15 ? -16.656 28.828 13.883 1 39.59 15 ALA B C 1
ATOM 1560 O O . ALA B 1 15 ? -16.906 27.938 13.07 1 39.59 15 ALA B O 1
ATOM 1561 N N . THR B 1 16 ? -15.719 29.703 13.57 1 35.97 16 THR B N 1
ATOM 1562 C CA . THR B 1 16 ? -14.484 29.094 13.078 1 35.97 16 THR B CA 1
ATOM 1563 C C . THR B 1 16 ? -14.008 28 14.023 1 35.97 16 THR B C 1
ATOM 1565 O O . THR B 1 16 ? -13.672 28.266 15.18 1 35.97 16 THR B O 1
ATOM 1568 N N . ASN B 1 17 ? -14.688 26.938 14.141 1 36.19 17 ASN B N 1
ATOM 1569 C CA . ASN B 1 17 ? -14.062 25.797 14.781 1 36.19 17 ASN B CA 1
ATOM 1570 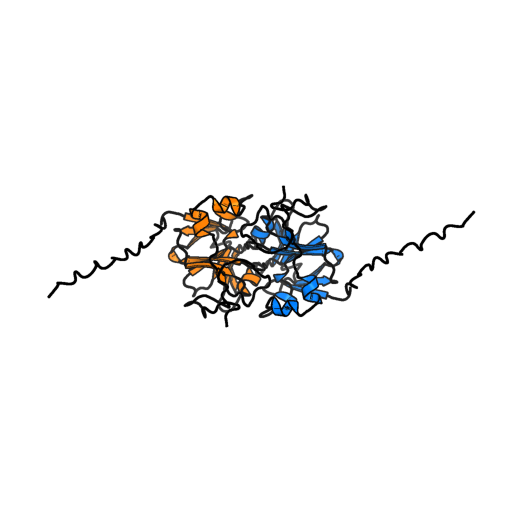C C . ASN B 1 17 ? -12.555 25.766 14.539 1 36.19 17 ASN B C 1
ATOM 1572 O O . ASN B 1 17 ? -12.109 25.344 13.461 1 36.19 17 ASN B O 1
ATOM 1576 N N . THR B 1 18 ? -11.883 26.859 14.883 1 35.31 18 THR B N 1
ATOM 1577 C CA . THR B 1 18 ? -10.43 26.781 14.969 1 35.31 18 THR B CA 1
ATOM 1578 C C . THR B 1 18 ? -10.008 25.562 15.781 1 35.31 18 THR B C 1
ATOM 1580 O O . THR B 1 18 ? -10.164 25.531 17 1 35.31 18 THR B O 1
ATOM 1583 N N . THR B 1 19 ? -10.32 24.391 15.367 1 39.41 19 THR B N 1
ATOM 1584 C CA . THR B 1 19 ? -9.531 23.344 16.031 1 39.41 19 THR B CA 1
ATOM 1585 C C . THR B 1 19 ? -8.133 23.859 16.359 1 39.41 19 THR B C 1
ATOM 1587 O O . THR B 1 19 ? -7.379 24.234 15.453 1 39.41 19 THR B O 1
ATOM 1590 N N . THR B 1 20 ? -7.949 24.531 17.375 1 42.38 20 THR B N 1
ATOM 1591 C CA . THR B 1 20 ? -6.652 24.922 17.922 1 42.38 20 THR B CA 1
ATOM 1592 C C . THR B 1 20 ? -5.598 23.859 17.609 1 42.38 20 THR B C 1
ATOM 1594 O O . THR B 1 20 ? -5.637 22.75 18.172 1 42.38 20 THR B O 1
ATOM 1597 N N . ILE B 1 21 ? -5.254 23.609 16.328 1 49.5 21 ILE B N 1
ATOM 1598 C CA . ILE B 1 21 ? -4.094 22.797 15.977 1 49.5 21 ILE B CA 1
ATOM 1599 C C . ILE B 1 21 ? -2.955 23.062 16.953 1 49.5 21 ILE B C 1
ATOM 1601 O O . ILE B 1 21 ? -2.48 24.203 17.062 1 49.5 21 ILE B O 1
ATOM 1605 N N . ASN B 1 22 ? -3.023 22.422 18.047 1 54.41 22 ASN B N 1
ATOM 1606 C CA . ASN B 1 22 ? -1.89 22.547 18.969 1 54.41 22 ASN B CA 1
ATOM 1607 C C . ASN B 1 22 ? -0.561 22.484 18.219 1 54.41 22 ASN B C 1
ATOM 1609 O O . ASN B 1 22 ? -0.157 21.422 17.75 1 54.41 22 ASN B O 1
ATOM 1613 N N . GLU B 1 23 ? -0.057 23.625 17.75 1 62.62 23 GLU B N 1
ATOM 1614 C CA . GLU B 1 23 ? 1.2 23.844 17.047 1 62.62 23 GLU B CA 1
ATOM 1615 C C . GLU B 1 23 ? 2.365 23.172 17.766 1 62.62 23 GLU B C 1
ATOM 1617 O O . GLU B 1 23 ? 3.451 23.031 17.203 1 62.62 23 GLU B O 1
ATOM 1622 N N . ASP B 1 24 ? 2.029 22.547 18.906 1 73.31 24 ASP B N 1
ATOM 1623 C CA . ASP B 1 24 ? 3.137 22.016 19.703 1 73.31 24 ASP B CA 1
ATOM 1624 C C . ASP B 1 24 ? 3.297 20.516 19.5 1 73.31 24 ASP B C 1
ATOM 1626 O O . ASP B 1 24 ? 4.262 19.906 19.969 1 73.31 24 ASP B O 1
ATOM 1630 N N . ILE B 1 25 ? 2.48 20.016 18.734 1 80.25 25 ILE B N 1
ATOM 1631 C CA . ILE B 1 25 ? 2.553 18.562 18.609 1 80.25 25 ILE B CA 1
ATOM 1632 C C . ILE B 1 25 ? 3.598 18.188 17.547 1 80.25 25 ILE B C 1
ATOM 1634 O O . ILE B 1 25 ? 3.646 18.781 16.469 1 80.25 25 ILE B O 1
ATOM 1638 N N . ILE B 1 26 ? 4.48 17.344 17.984 1 91.31 26 ILE B N 1
ATOM 1639 C CA . ILE B 1 26 ? 5.461 16.797 17.047 1 91.31 26 ILE B CA 1
ATOM 1640 C C . ILE B 1 26 ? 5.172 15.312 16.828 1 91.31 26 ILE B C 1
ATOM 1642 O O . ILE B 1 26 ? 5.086 14.531 17.781 1 91.31 26 ILE B O 1
ATOM 1646 N N . ARG B 1 27 ? 4.895 14.992 15.539 1 94.25 27 ARG B N 1
ATOM 1647 C CA . ARG B 1 27 ? 4.754 13.594 15.156 1 94.25 27 ARG B CA 1
ATOM 1648 C C . ARG B 1 27 ? 5.98 13.102 14.398 1 94.25 27 ARG B C 1
ATOM 1650 O O . ARG B 1 27 ? 6.523 13.828 13.555 1 94.25 27 ARG B O 1
ATOM 1657 N N . THR B 1 28 ? 6.367 11.906 14.773 1 96 28 THR B N 1
ATOM 1658 C CA . THR B 1 28 ? 7.574 11.367 14.148 1 96 28 THR B CA 1
ATOM 1659 C C . THR B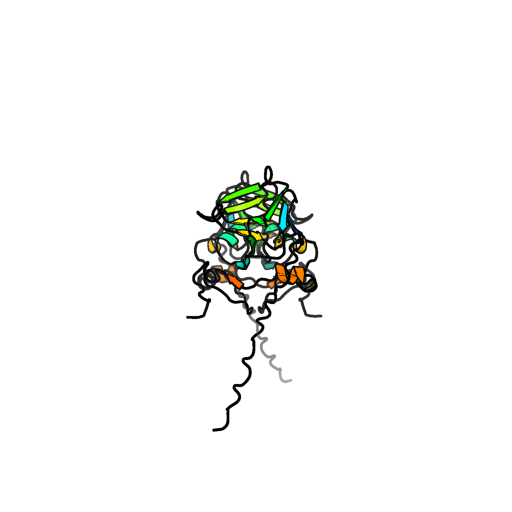 1 28 ? 7.262 10.094 13.375 1 96 28 THR B C 1
ATOM 1661 O O . THR B 1 28 ? 6.223 9.469 13.594 1 96 28 THR B O 1
ATOM 1664 N N . GLY B 1 29 ? 8.125 9.805 12.414 1 96.44 29 GLY B N 1
ATOM 1665 C CA . GLY B 1 29 ? 8.078 8.586 11.625 1 96.44 29 GLY B CA 1
ATOM 1666 C C . GLY B 1 29 ? 9.445 8.141 11.133 1 96.44 29 GLY B C 1
ATOM 1667 O O . GLY B 1 29 ? 10.445 8.82 11.367 1 96.44 29 GLY B O 1
ATOM 1668 N N . SER B 1 30 ? 9.43 6.93 10.562 1 96.5 30 SER B N 1
ATOM 1669 C CA . SER B 1 30 ? 10.695 6.383 10.094 1 96.5 30 SER B CA 1
ATOM 1670 C C . SER B 1 30 ? 10.477 5.211 9.141 1 96.5 30 SER B C 1
ATOM 1672 O O . SER B 1 30 ? 9.383 4.641 9.094 1 96.5 30 SER B O 1
ATOM 1674 N N . CYS B 1 31 ? 11.617 4.988 8.406 1 93.69 31 CYS B N 1
ATOM 1675 C CA . CYS B 1 31 ? 11.633 3.746 7.641 1 93.69 31 CYS B CA 1
ATOM 1676 C C . CYS B 1 31 ? 11.656 2.537 8.57 1 93.69 31 CYS B C 1
ATOM 1678 O O . CYS B 1 31 ? 11.641 2.689 9.789 1 93.69 31 CYS B O 1
ATOM 1680 N N . ARG B 1 32 ? 11.703 1.365 8.031 1 89.56 32 ARG B N 1
ATOM 1681 C CA . ARG B 1 32 ? 11.586 0.128 8.797 1 89.56 32 ARG B CA 1
ATOM 1682 C C . ARG B 1 32 ? 12.797 -0.079 9.695 1 89.56 32 ARG B C 1
ATOM 1684 O O . ARG B 1 32 ? 12.664 -0.557 10.82 1 89.56 32 ARG B O 1
ATOM 1691 N N . CYS B 1 33 ? 14 0.211 9.227 1 91.31 33 CYS B N 1
ATOM 1692 C CA . CYS B 1 33 ? 15.211 -0.042 10 1 91.31 33 CYS B CA 1
ATOM 1693 C C . CYS B 1 33 ? 15.484 1.098 10.969 1 91.31 33 CYS B C 1
ATOM 1695 O O . CYS B 1 33 ? 16.359 0.988 11.828 1 91.31 33 CYS B O 1
ATOM 1697 N N . GLY B 1 34 ? 14.836 2.158 10.766 1 93.75 34 GLY B N 1
ATOM 1698 C CA . GLY B 1 34 ? 14.961 3.273 11.688 1 93.75 34 GLY B CA 1
ATOM 1699 C C . GLY B 1 34 ? 16.062 4.238 11.312 1 93.75 34 GLY B C 1
ATOM 1700 O O . GLY B 1 34 ? 16.266 5.262 11.977 1 93.75 34 GLY B O 1
ATOM 1701 N N . HIS B 1 35 ? 16.719 4.031 10.242 1 95.88 35 HIS B N 1
ATOM 1702 C CA . HIS B 1 35 ? 17.859 4.875 9.867 1 95.88 35 HIS B CA 1
ATOM 1703 C C . HIS B 1 35 ? 17.375 6.172 9.219 1 95.88 35 HIS B C 1
ATOM 1705 O O . HIS B 1 35 ? 18.078 7.184 9.258 1 95.88 35 HIS B O 1
ATOM 1711 N N . LEU B 1 36 ? 16.328 6.18 8.562 1 96.56 3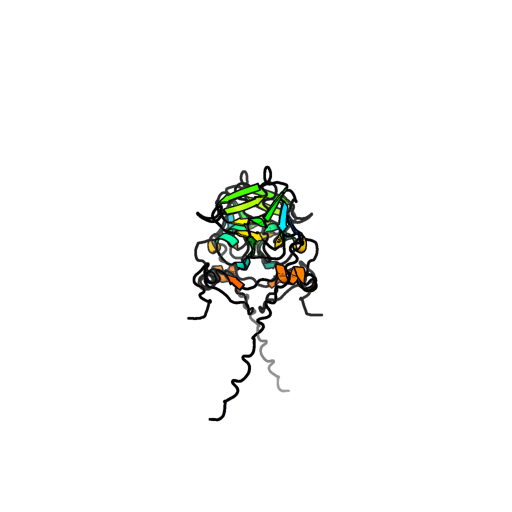6 LEU B N 1
ATOM 1712 C CA . LEU B 1 36 ? 15.719 7.359 7.965 1 96.56 36 LEU B CA 1
ATOM 1713 C C . LEU B 1 36 ? 14.5 7.801 8.766 1 96.56 36 LEU B C 1
ATOM 1715 O O . LEU B 1 36 ? 13.477 7.105 8.789 1 96.56 36 LEU B O 1
ATOM 1719 N N . ARG B 1 37 ? 14.664 8.977 9.484 1 97.69 37 ARG B N 1
ATOM 1720 C CA . ARG B 1 37 ? 13.602 9.453 10.359 1 97.69 37 ARG B CA 1
ATOM 1721 C C . ARG B 1 37 ? 13.195 10.875 10 1 97.69 37 ARG B C 1
ATOM 1723 O O . ARG B 1 37 ? 14.008 11.656 9.5 1 97.69 37 ARG B O 1
ATOM 1730 N N . PHE B 1 38 ? 11.922 11.18 10.25 1 97.12 38 PHE B N 1
ATOM 1731 C CA . PHE B 1 38 ? 11.406 12.523 10.008 1 97.12 38 PHE B CA 1
ATOM 1732 C C . PHE B 1 38 ? 10.469 12.953 11.133 1 97.12 38 PHE B C 1
ATOM 1734 O O . PHE B 1 38 ? 10.078 12.133 11.969 1 97.12 38 PHE B O 1
ATOM 1741 N N . ALA B 1 39 ? 10.219 14.242 11.211 1 97.38 39 ALA B N 1
ATOM 1742 C CA . ALA B 1 39 ? 9.25 14.828 12.133 1 97.38 39 ALA B CA 1
ATOM 1743 C C . ALA B 1 39 ? 8.328 15.797 11.406 1 97.38 39 ALA B C 1
ATOM 1745 O O . ALA B 1 39 ? 8.727 16.438 10.43 1 97.38 39 ALA B O 1
ATOM 1746 N N . VAL B 1 40 ? 7.125 15.805 11.844 1 96.12 40 VAL B N 1
ATOM 1747 C CA . VAL B 1 40 ? 6.121 16.766 11.398 1 96.12 40 VAL B CA 1
ATOM 1748 C C . VAL B 1 40 ? 5.645 17.594 12.586 1 96.12 40 VAL B C 1
ATOM 1750 O O . VAL B 1 40 ? 5.23 17.047 13.617 1 96.12 40 VAL B O 1
ATOM 1753 N N . LYS B 1 41 ? 5.734 18.922 12.336 1 94.19 41 LYS B N 1
ATOM 1754 C CA . LYS B 1 41 ? 5.309 19.828 13.406 1 94.19 41 LYS B CA 1
ATOM 1755 C C . LYS B 1 41 ? 3.857 20.25 13.219 1 94.19 41 LYS B C 1
ATOM 1757 O O . LYS B 1 41 ? 3.453 20.625 12.109 1 94.19 41 LYS B O 1
ATOM 1762 N N . GLY B 1 42 ? 3.137 20.141 14.312 1 87.31 42 GLY B N 1
ATOM 1763 C CA . GLY B 1 42 ? 1.749 20.562 14.289 1 87.31 42 GLY B CA 1
ATOM 1764 C C . GLY B 1 42 ? 0.788 19.469 13.883 1 87.31 42 GLY B C 1
ATOM 1765 O O . GLY B 1 42 ? 1.194 18.312 13.695 1 87.31 42 GLY B O 1
ATOM 1766 N N . ASN B 1 43 ? -0.445 19.734 13.773 1 84.12 43 ASN B N 1
ATOM 1767 C CA . ASN B 1 43 ? -1.488 18.781 13.422 1 84.12 43 ASN B CA 1
ATOM 1768 C C . ASN B 1 43 ? -2.23 19.188 12.156 1 84.12 43 ASN B C 1
ATOM 1770 O O . ASN B 1 43 ? -3.303 18.672 11.859 1 84.12 43 ASN B O 1
ATOM 1774 N N . SER B 1 44 ? -1.551 20.125 11.5 1 85.38 44 SER B N 1
ATOM 1775 C CA . SER B 1 44 ? -2.182 20.609 10.281 1 85.38 44 SER B CA 1
ATOM 1776 C C . SER B 1 44 ? -1.611 19.906 9.047 1 85.38 44 SER B C 1
ATOM 1778 O O . SER B 1 44 ? -0.418 19.609 9 1 85.38 44 SER B O 1
ATOM 1780 N N . TYR B 1 45 ? -2.48 19.578 8.148 1 92.62 45 TYR B N 1
ATOM 1781 C CA . TYR B 1 45 ? -2.094 19 6.867 1 92.62 45 TYR B CA 1
ATOM 1782 C C . TYR B 1 45 ? -2.916 19.594 5.73 1 92.62 45 TYR B C 1
ATOM 1784 O O . TYR B 1 45 ? -3.967 20.203 5.965 1 92.62 45 TYR B O 1
ATOM 1792 N N . GLU B 1 46 ? -2.383 19.516 4.582 1 92.44 46 GLU B N 1
ATOM 1793 C CA . GLU B 1 46 ? -3.078 19.984 3.387 1 92.44 46 GLU B CA 1
ATOM 1794 C C . GLU B 1 46 ? -4.098 18.953 2.902 1 92.44 46 GLU B C 1
ATOM 1796 O O . GLU B 1 46 ? -5.18 19.312 2.438 1 92.44 46 GLU B O 1
ATOM 1801 N N . TYR B 1 47 ? -3.764 17.766 3.012 1 94.56 47 TYR B N 1
ATOM 1802 C CA . TYR B 1 47 ? -4.664 16.672 2.645 1 94.56 47 TYR B CA 1
ATOM 1803 C C . TYR B 1 47 ? -4.309 15.391 3.393 1 94.56 47 TYR B C 1
ATOM 1805 O O . TYR B 1 47 ? -3.166 15.219 3.83 1 94.56 47 TYR B O 1
ATOM 1813 N N . CYS B 1 48 ? -5.254 14.594 3.59 1 96.88 48 CYS B N 1
ATOM 1814 C CA . CYS B 1 48 ? -5.164 13.195 4 1 96.88 48 CYS B CA 1
ATOM 1815 C C . CYS B 1 48 ? -6.07 12.312 3.145 1 96.88 48 CYS B C 1
ATOM 1817 O O . CYS B 1 48 ? -7.293 12.336 3.303 1 96.88 48 CYS B O 1
ATOM 1819 N N . SER B 1 49 ? -5.457 11.547 2.227 1 98.12 49 SER B N 1
ATOM 1820 C CA . SER B 1 49 ? -6.25 10.914 1.18 1 98.12 49 SER B CA 1
ATOM 1821 C C . SER B 1 49 ? -5.824 9.461 0.967 1 98.12 49 SER B C 1
ATOM 1823 O O . SER B 1 49 ? -4.672 9.109 1.217 1 98.12 49 SER B O 1
ATOM 1825 N N . LEU B 1 50 ? -6.777 8.672 0.584 1 98.5 50 LEU B N 1
ATOM 1826 C CA . LEU B 1 50 ? -6.48 7.391 -0.045 1 98.5 50 LEU B CA 1
ATOM 1827 C C . LEU B 1 50 ? -6.211 7.566 -1.536 1 98.5 50 LEU B C 1
ATOM 1829 O O . LEU B 1 50 ? -7.133 7.836 -2.311 1 98.5 50 LEU B O 1
ATOM 1833 N N . CYS B 1 51 ? -4.957 7.445 -1.91 1 97.25 51 CYS B N 1
ATOM 1834 C CA . CYS B 1 51 ? -4.582 7.703 -3.295 1 97.25 51 CYS B CA 1
ATOM 1835 C C . CYS B 1 51 ? -4.469 6.398 -4.082 1 97.25 51 CYS B C 1
ATOM 1837 O O . CYS B 1 51 ? -3.848 5.441 -3.615 1 97.25 51 CYS B O 1
ATOM 1839 N N . HIS B 1 52 ? -5.027 6.41 -5.289 1 95.94 52 HIS B N 1
ATOM 1840 C CA . HIS B 1 52 ? -5.09 5.227 -6.141 1 95.94 52 HIS B CA 1
ATOM 1841 C C . HIS B 1 52 ? -4.254 5.41 -7.402 1 95.94 52 HIS B C 1
ATOM 1843 O O . HIS B 1 52 ? -4.352 4.613 -8.336 1 95.94 52 HIS B O 1
ATOM 1849 N N . CYS B 1 53 ? -3.441 6.418 -7.477 1 93.19 53 CYS B N 1
ATOM 1850 C CA . CYS B 1 53 ? -2.73 6.711 -8.719 1 93.19 53 CYS B CA 1
ATOM 1851 C C . CYS B 1 53 ? -1.639 5.68 -8.977 1 93.19 53 CYS B C 1
ATOM 1853 O O . CYS B 1 53 ? -1.188 5 -8.055 1 93.19 53 CYS B O 1
ATOM 1855 N N . ARG B 1 54 ? -1.227 5.629 -10.172 1 91.12 54 ARG B N 1
ATOM 1856 C CA . ARG B 1 54 ? -0.186 4.699 -10.594 1 91.12 54 ARG B CA 1
ATOM 1857 C C . ARG B 1 54 ? 1.124 4.973 -9.867 1 91.12 54 ARG B C 1
ATOM 1859 O O . ARG B 1 54 ? 1.835 4.039 -9.484 1 91.12 54 ARG B O 1
ATOM 1866 N N . CYS B 1 55 ? 1.486 6.176 -9.648 1 91.31 55 CYS B N 1
ATOM 1867 C CA . CYS B 1 55 ? 2.754 6.52 -9.016 1 91.31 55 CYS B CA 1
ATOM 1868 C C . CYS B 1 55 ? 2.82 5.965 -7.598 1 91.31 55 CYS B C 1
ATOM 1870 O O . CYS B 1 55 ? 3.828 5.375 -7.203 1 91.31 55 CYS B O 1
ATOM 1872 N N . CYS B 1 56 ? 1.739 6.164 -6.836 1 94.06 56 CYS B N 1
ATOM 1873 C CA . CYS B 1 56 ? 1.714 5.625 -5.48 1 94.06 56 CYS B CA 1
ATOM 1874 C C . CYS B 1 56 ? 1.752 4.102 -5.504 1 94.06 56 CYS B C 1
ATOM 1876 O O . CYS B 1 56 ? 2.41 3.48 -4.668 1 94.06 56 CYS B O 1
ATOM 1878 N N . ARG B 1 57 ? 1.064 3.52 -6.457 1 93.19 57 ARG B N 1
ATOM 1879 C CA . ARG B 1 57 ? 1.074 2.064 -6.57 1 93.19 57 ARG B CA 1
ATOM 1880 C C . ARG B 1 57 ? 2.475 1.55 -6.883 1 93.19 57 ARG B C 1
ATOM 1882 O O . ARG B 1 57 ? 2.922 0.561 -6.297 1 93.19 57 ARG B O 1
ATOM 1889 N N . LEU B 1 58 ? 3.146 2.24 -7.73 1 91.12 58 LEU B N 1
ATOM 1890 C CA . LEU B 1 58 ? 4.512 1.854 -8.062 1 91.12 58 LEU B CA 1
ATOM 1891 C C . LEU B 1 58 ? 5.445 2.062 -6.875 1 91.12 58 LEU B C 1
ATOM 1893 O O . LEU B 1 58 ? 6.367 1.273 -6.66 1 91.12 58 LEU B O 1
ATOM 1897 N N . GLY B 1 59 ? 5.207 3.072 -6.141 1 93.12 59 GLY B N 1
ATOM 1898 C CA . GLY B 1 59 ? 6.055 3.379 -5 1 93.12 59 GLY B CA 1
ATOM 1899 C C . GLY B 1 59 ? 5.879 2.41 -3.846 1 93.12 59 GLY B C 1
ATOM 1900 O O . GLY B 1 59 ? 6.855 2.002 -3.215 1 93.12 59 GLY B O 1
ATOM 1901 N N . THR B 1 60 ? 4.676 2.029 -3.582 1 95.75 60 THR B N 1
ATOM 1902 C CA . THR B 1 60 ? 4.383 1.211 -2.41 1 95.75 60 THR B CA 1
ATOM 1903 C C . THR B 1 60 ? 4.234 -0.257 -2.801 1 95.75 60 THR B C 1
ATOM 1905 O O . THR B 1 60 ? 4.297 -1.142 -1.944 1 95.75 60 THR B O 1
ATOM 1908 N N . SER B 1 61 ? 3.93 -0.536 -4.039 1 96.12 61 SER B N 1
ATOM 1909 C CA . SER B 1 61 ? 3.561 -1.855 -4.543 1 96.12 61 SER B CA 1
ATOM 1910 C C . SER B 1 61 ? 2.229 -2.316 -3.963 1 96.12 61 SER B C 1
ATOM 1912 O O . SER B 1 61 ? 1.952 -3.518 -3.904 1 96.12 61 SER B O 1
ATOM 1914 N N . ALA B 1 62 ? 1.413 -1.429 -3.469 1 97 62 ALA B N 1
ATOM 1915 C CA . ALA B 1 62 ? 0.113 -1.703 -2.861 1 97 62 ALA B CA 1
ATOM 1916 C C . ALA B 1 62 ? -1.015 -1.074 -3.674 1 97 62 ALA B C 1
ATOM 1918 O O . ALA B 1 62 ? -0.775 -0.192 -4.504 1 97 62 ALA B O 1
ATOM 1919 N N . PRO B 1 63 ? -2.262 -1.57 -3.482 1 96.25 63 PRO B N 1
ATOM 1920 C CA . PRO B 1 63 ? -3.361 -1.096 -4.328 1 96.25 63 PRO B CA 1
ATOM 1921 C C . PRO B 1 63 ? -3.826 0.31 -3.955 1 96.25 63 PRO B C 1
ATOM 1923 O O . PRO B 1 63 ? -4.504 0.969 -4.746 1 96.25 63 PRO B O 1
ATOM 1926 N N . VAL B 1 64 ? -3.529 0.75 -2.773 1 97.25 64 VAL B N 1
ATOM 1927 C CA . VAL B 1 64 ? -3.922 2.076 -2.309 1 97.25 64 VAL B CA 1
ATOM 1928 C C . VAL B 1 64 ? -2.916 2.58 -1.274 1 97.25 64 VAL B C 1
ATOM 1930 O O . VAL B 1 64 ? -2.4 1.8 -0.469 1 97.25 64 VAL B O 1
ATOM 1933 N N . SER B 1 65 ? -2.623 3.826 -1.344 1 97.81 65 SER B N 1
ATOM 1934 C CA . SER B 1 65 ? -1.781 4.465 -0.338 1 97.81 65 SER B CA 1
ATOM 1935 C C . SER B 1 65 ? -2.588 5.43 0.525 1 97.81 65 SER B C 1
ATOM 1937 O O . SER B 1 65 ? -3.545 6.043 0.049 1 97.81 65 SER B O 1
ATOM 1939 N N . LEU B 1 66 ? -2.268 5.441 1.75 1 97.75 66 LEU B N 1
ATOM 1940 C CA . LEU B 1 66 ? -2.764 6.473 2.652 1 97.75 66 LEU B CA 1
ATOM 1941 C C . LEU B 1 66 ? -1.717 7.562 2.859 1 97.75 66 LEU B C 1
ATOM 1943 O O . LEU B 1 66 ? -0.712 7.34 3.541 1 97.75 66 LEU B O 1
ATOM 1947 N N . VAL B 1 67 ? -2.027 8.758 2.25 1 97.62 67 VAL B N 1
ATOM 1948 C CA . VAL B 1 67 ? -1.008 9.797 2.189 1 97.62 67 VAL B CA 1
ATOM 1949 C C . VAL B 1 67 ? -1.493 11.039 2.932 1 97.62 67 VAL B C 1
ATOM 1951 O O . VAL B 1 67 ? -2.691 11.328 2.949 1 97.62 67 VAL B O 1
ATOM 1954 N N . ILE B 1 68 ? -0.54 11.719 3.477 1 96.81 68 ILE B N 1
ATOM 1955 C CA . ILE B 1 68 ? -0.796 12.984 4.152 1 96.81 68 ILE B CA 1
ATOM 1956 C C . ILE B 1 68 ? 0.172 14.055 3.641 1 96.81 68 ILE 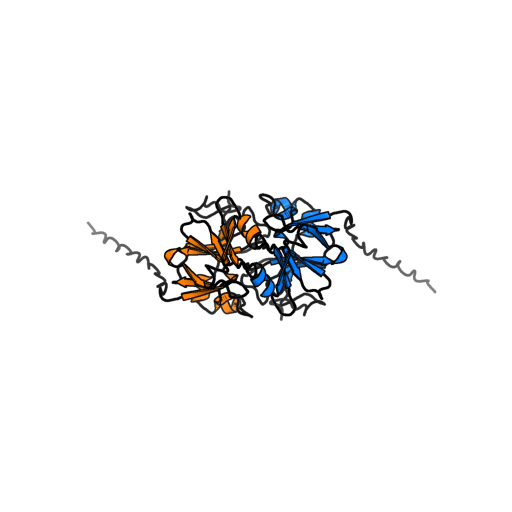B C 1
ATOM 1958 O O . ILE B 1 68 ? 1.389 13.859 3.664 1 96.81 68 ILE B O 1
ATOM 1962 N N . GLY B 1 69 ? -0.398 15.109 3.105 1 95.88 69 GLY B N 1
ATOM 1963 C CA . GLY B 1 69 ? 0.397 16.25 2.68 1 95.88 69 GLY B CA 1
ATOM 1964 C C . GLY B 1 69 ? 0.577 17.297 3.766 1 95.88 69 GLY B C 1
ATOM 1965 O O . GLY B 1 69 ? -0.402 17.859 4.254 1 95.88 69 GLY B O 1
ATOM 1966 N N . VAL B 1 70 ? 1.804 17.531 4.102 1 94.56 70 VAL B N 1
ATOM 1967 C CA . VAL B 1 70 ? 2.102 18.531 5.121 1 94.56 70 VAL B CA 1
ATOM 1968 C C . VAL B 1 70 ? 2.9 19.672 4.504 1 94.56 70 VAL B C 1
ATOM 1970 O O . VAL B 1 70 ? 3.678 19.469 3.572 1 94.56 70 VAL B O 1
ATOM 1973 N N . PRO B 1 71 ? 2.662 20.891 5.039 1 91.88 71 PRO B N 1
ATOM 1974 C CA . PRO B 1 71 ? 3.516 21.984 4.559 1 91.88 71 PRO B CA 1
ATOM 1975 C C . PRO B 1 71 ? 5.004 21.688 4.723 1 91.88 71 PRO B C 1
ATOM 1977 O O . PRO B 1 71 ? 5.414 21.109 5.734 1 91.88 71 PRO B O 1
ATOM 1980 N N . LYS B 1 72 ? 5.762 22.078 3.756 1 91.19 72 LYS B N 1
ATOM 1981 C CA . LYS B 1 72 ? 7.188 21.75 3.744 1 91.19 72 LYS B CA 1
ATOM 1982 C C . LYS B 1 72 ? 7.895 22.344 4.961 1 91.19 72 LYS B C 1
ATOM 1984 O O . LYS B 1 72 ? 8.852 21.75 5.473 1 91.19 72 LYS B O 1
ATOM 1989 N N . ASP B 1 73 ? 7.41 23.469 5.414 1 90.94 73 ASP B N 1
ATOM 1990 C CA . ASP B 1 73 ? 8.062 24.141 6.539 1 90.94 73 ASP B CA 1
ATOM 1991 C C . ASP B 1 73 ? 7.742 23.422 7.852 1 90.94 73 ASP B C 1
ATOM 1993 O O . ASP B 1 73 ? 8.336 23.734 8.891 1 90.94 73 ASP B O 1
ATOM 1997 N N . LYS B 1 74 ? 6.816 22.469 7.812 1 93.44 74 LYS B N 1
ATOM 1998 C CA . LYS B 1 74 ? 6.465 21.719 9.016 1 93.44 74 LYS B CA 1
ATOM 1999 C C . LYS B 1 74 ? 7.094 20.328 8.992 1 93.44 74 LYS B C 1
ATOM 2001 O O . LYS B 1 74 ? 6.98 19.578 9.969 1 93.44 74 LYS B O 1
ATOM 2006 N N . PHE B 1 75 ? 7.758 20.016 7.922 1 94.62 75 PHE B N 1
ATOM 2007 C CA . PHE B 1 75 ? 8.422 18.719 7.77 1 94.62 75 PHE B CA 1
ATOM 2008 C C . PHE B 1 75 ? 9.922 18.859 7.957 1 94.62 75 PHE B C 1
ATOM 2010 O O . PHE B 1 75 ? 10.547 19.766 7.41 1 94.62 75 PHE B O 1
ATOM 2017 N N . GLU B 1 76 ? 10.531 17.859 8.711 1 95.31 76 GLU B N 1
ATOM 2018 C CA . GLU B 1 76 ? 11.984 17.859 8.891 1 95.31 76 GLU B CA 1
ATOM 2019 C C . GLU B 1 76 ? 12.531 16.438 8.922 1 95.31 76 GLU B C 1
ATOM 2021 O O . GLU B 1 76 ? 11.992 15.57 9.617 1 95.31 76 GLU B O 1
ATOM 2026 N N . TRP B 1 77 ? 13.609 16.25 8.125 1 95.88 77 TRP B N 1
ATOM 2027 C CA . TRP B 1 77 ? 14.398 15.047 8.328 1 95.88 77 TRP B CA 1
ATOM 2028 C C . TRP B 1 77 ? 15.211 15.141 9.617 1 95.88 77 TRP B C 1
ATOM 2030 O O . TRP B 1 77 ? 15.984 16.078 9.805 1 95.88 77 TRP B O 1
ATOM 2040 N N . ILE B 1 78 ? 15.016 14.164 10.453 1 96 78 ILE B N 1
ATOM 2041 C CA . ILE B 1 78 ? 15.688 14.289 11.742 1 96 78 ILE B CA 1
ATOM 2042 C C . ILE B 1 78 ? 16.906 13.359 11.781 1 96 78 ILE B C 1
ATOM 2044 O O . ILE B 1 78 ? 17.812 13.547 12.586 1 96 78 ILE B O 1
ATOM 2048 N N . SER B 1 79 ? 16.922 12.305 10.969 1 95.12 79 SER B N 1
ATOM 2049 C CA . SER B 1 79 ? 18.078 11.414 10.867 1 95.12 79 SER B CA 1
ATOM 2050 C C . SER B 1 79 ? 18.141 10.742 9.5 1 95.12 79 SER B C 1
ATOM 2052 O O . SER B 1 79 ? 17.109 10.422 8.906 1 95.12 79 SER B O 1
ATOM 2054 N N . GLY B 1 80 ? 19.391 10.539 8.938 1 93.81 80 GLY B N 1
ATOM 2055 C CA . GLY B 1 80 ? 19.625 9.648 7.812 1 93.81 80 GLY B CA 1
ATOM 2056 C C . GLY B 1 80 ? 19.562 10.352 6.473 1 93.81 80 GLY B C 1
ATOM 2057 O O . GLY B 1 80 ? 19.812 9.734 5.434 1 93.81 80 GLY B O 1
ATOM 2058 N N . ARG B 1 81 ? 19.281 11.633 6.453 1 91.69 81 ARG B N 1
ATOM 2059 C CA . ARG B 1 81 ? 19.141 12.336 5.184 1 91.69 81 ARG B CA 1
ATOM 2060 C C . ARG B 1 81 ? 20.422 12.227 4.355 1 91.69 81 ARG B C 1
ATOM 2062 O O . ARG B 1 81 ? 20.359 11.984 3.148 1 91.69 81 ARG B O 1
ATOM 2069 N N . GLU B 1 82 ? 21.531 12.266 5 1 92.25 82 GLU B N 1
ATOM 2070 C CA . GLU B 1 82 ? 22.812 12.32 4.289 1 92.25 82 GLU B CA 1
ATOM 2071 C C . GLU B 1 82 ? 23.266 10.922 3.885 1 92.25 82 GLU B C 1
ATOM 2073 O O . GLU B 1 82 ? 23.953 10.758 2.873 1 92.25 82 GLU B O 1
ATOM 2078 N N . HIS B 1 83 ? 22.797 9.883 4.605 1 91.88 83 HIS B N 1
ATOM 2079 C CA . HIS B 1 83 ? 23.438 8.602 4.375 1 91.88 83 HIS B CA 1
ATOM 2080 C C . HIS B 1 83 ? 22.422 7.527 4.004 1 91.88 83 HIS B C 1
ATOM 2082 O O . HIS B 1 83 ? 22.766 6.512 3.4 1 91.88 83 HIS B O 1
ATOM 2088 N N . ALA B 1 84 ? 21.203 7.797 4.352 1 93 84 ALA B N 1
ATOM 2089 C CA . ALA B 1 84 ? 20.234 6.723 4.164 1 93 84 ALA B CA 1
ATOM 2090 C C . ALA B 1 84 ? 19.188 7.109 3.125 1 93 84 ALA B C 1
ATOM 2092 O O . ALA B 1 84 ? 18.547 6.238 2.529 1 93 84 ALA B O 1
ATOM 2093 N N . LEU B 1 85 ? 19.047 8.383 2.822 1 94.94 85 LEU B N 1
ATOM 2094 C CA . LEU B 1 85 ? 18 8.836 1.916 1 94.94 85 LEU B CA 1
ATOM 2095 C C . LEU B 1 85 ? 18.375 8.547 0.466 1 94.94 85 LEU B C 1
ATOM 2097 O O . LEU B 1 85 ? 19.453 8.938 0.008 1 94.94 85 LEU B O 1
ATOM 2101 N N . LYS B 1 86 ? 17.5 7.84 -0.155 1 92.69 86 LYS B N 1
ATOM 2102 C CA . LYS B 1 86 ? 17.562 7.617 -1.597 1 92.69 86 LYS B CA 1
ATOM 2103 C C . LYS B 1 86 ? 16.359 8.227 -2.299 1 92.69 86 LYS B C 1
ATOM 2105 O O . LYS B 1 86 ? 15.211 7.883 -1.989 1 92.69 86 LYS B O 1
ATOM 2110 N N . VAL B 1 87 ? 16.656 9.086 -3.25 1 92.19 87 VAL B N 1
ATOM 2111 C CA . VAL B 1 87 ? 15.594 9.727 -4.023 1 92.19 87 VAL B CA 1
ATOM 2112 C C . VAL B 1 87 ? 15.422 9.008 -5.363 1 92.19 87 VAL B C 1
ATOM 2114 O O . VAL B 1 87 ? 16.391 8.867 -6.125 1 92.19 87 VAL B O 1
ATOM 2117 N N . CYS B 1 88 ? 14.227 8.492 -5.574 1 90.25 88 CYS B N 1
ATOM 2118 C CA . CYS B 1 88 ? 13.93 7.781 -6.812 1 90.25 88 CYS B CA 1
ATOM 2119 C C . CYS B 1 88 ? 12.875 8.523 -7.625 1 90.25 88 CYS B C 1
ATOM 2121 O O . CYS B 1 88 ? 11.828 8.891 -7.098 1 90.25 88 CYS B O 1
ATOM 2123 N N . LYS B 1 89 ? 13.219 8.719 -8.891 1 89.19 89 LYS B N 1
ATOM 2124 C CA . LYS B 1 89 ? 12.227 9.305 -9.797 1 89.19 89 LYS B CA 1
ATOM 2125 C C . LYS B 1 89 ? 11.172 8.273 -10.188 1 89.19 89 LYS B C 1
ATOM 2127 O O . LYS B 1 89 ? 11.5 7.219 -10.734 1 89.19 89 LYS B O 1
ATOM 2132 N N . ILE B 1 90 ? 9.961 8.508 -9.852 1 86.25 90 ILE B N 1
ATOM 2133 C CA . ILE B 1 90 ? 8.859 7.609 -10.188 1 86.25 90 ILE B CA 1
ATOM 2134 C C . ILE B 1 90 ? 8.211 8.062 -11.492 1 86.25 90 ILE B C 1
ATOM 2136 O O . ILE B 1 90 ? 7.84 7.23 -12.328 1 86.25 90 ILE B O 1
ATOM 2140 N N . SER B 1 91 ? 8.039 9.297 -11.664 1 84.19 91 SER B N 1
ATOM 2141 C CA . SER B 1 91 ? 7.645 9.93 -12.914 1 84.19 91 SER B CA 1
ATOM 2142 C C . SER B 1 91 ? 8.438 11.211 -13.156 1 84.19 91 SER B C 1
ATOM 2144 O O . SER B 1 91 ? 9.352 11.539 -12.398 1 84.19 91 SER B O 1
ATOM 2146 N N . GLU B 1 92 ? 8.117 11.898 -14.195 1 83 92 GLU B N 1
ATOM 2147 C CA . GLU B 1 92 ? 8.836 13.125 -14.516 1 83 92 GLU B CA 1
ATOM 2148 C C . GLU B 1 92 ? 8.672 14.164 -13.414 1 83 92 GLU B C 1
ATOM 2150 O O . GLU B 1 92 ? 9.57 14.969 -13.18 1 83 92 GLU B O 1
ATOM 2155 N N . THR B 1 93 ? 7.598 14.133 -12.734 1 82.06 93 THR B N 1
ATOM 2156 C CA . THR B 1 93 ? 7.312 15.188 -11.766 1 82.06 93 THR B CA 1
ATOM 2157 C C . THR B 1 93 ? 7.164 14.617 -10.359 1 82.06 93 THR B C 1
ATOM 2159 O O . THR B 1 93 ? 6.891 15.352 -9.414 1 82.06 93 THR B O 1
ATOM 2162 N N . PHE B 1 94 ? 7.297 13.32 -10.273 1 88.25 94 PHE B N 1
ATOM 2163 C CA . PHE B 1 94 ? 7.008 12.672 -9 1 88.25 94 PHE B CA 1
ATOM 2164 C C . PHE B 1 94 ? 8.211 11.859 -8.523 1 88.25 94 PHE B C 1
ATOM 2166 O O . PHE B 1 94 ? 8.727 11.016 -9.25 1 88.25 94 PHE B O 1
ATOM 2173 N N . GLU B 1 95 ? 8.672 12.242 -7.309 1 92.25 95 GLU B N 1
ATOM 2174 C CA . GLU B 1 95 ? 9.805 11.555 -6.703 1 92.25 95 GLU B CA 1
ATOM 2175 C C . GLU B 1 95 ? 9.391 10.82 -5.43 1 92.25 95 GLU B C 1
ATOM 2177 O O . GLU B 1 95 ? 8.523 11.289 -4.695 1 92.25 95 GLU B O 1
ATOM 2182 N N . GLY B 1 96 ? 10.039 9.688 -5.227 1 93.62 96 GLY B N 1
ATOM 2183 C CA . GLY B 1 96 ? 9.914 8.945 -3.984 1 93.62 96 GLY B CA 1
ATOM 2184 C C . GLY B 1 96 ? 11.156 9.023 -3.113 1 93.62 96 GLY B C 1
ATOM 2185 O O . GLY B 1 96 ? 12.281 9.031 -3.623 1 93.62 96 GLY B O 1
ATOM 2186 N N . TYR B 1 97 ? 10.914 9.078 -1.838 1 94.75 97 TYR B N 1
ATOM 2187 C CA . TYR B 1 97 ? 11.984 9.109 -0.848 1 94.75 97 TYR B CA 1
ATOM 2188 C C . TYR B 1 97 ? 12.062 7.797 -0.081 1 94.75 97 TYR B C 1
ATOM 2190 O O . TYR B 1 97 ? 11.172 7.48 0.713 1 94.75 97 TYR B O 1
ATOM 2198 N N . TYR B 1 98 ? 13.164 7.094 -0.304 1 93.81 98 TYR B N 1
ATOM 2199 C CA . TYR B 1 98 ? 13.367 5.762 0.261 1 93.81 98 TYR B CA 1
ATOM 2200 C C . TYR B 1 98 ? 14.586 5.734 1.171 1 93.81 98 TYR B C 1
ATOM 2202 O O . TYR B 1 98 ? 15.492 6.562 1.033 1 93.81 98 TYR B O 1
ATOM 2210 N N . CYS B 1 99 ? 14.484 4.758 2.088 1 94.62 99 CYS B N 1
ATOM 2211 C CA . CYS B 1 99 ? 15.711 4.418 2.799 1 94.62 99 CYS B CA 1
ATOM 2212 C C . CYS B 1 99 ? 16.609 3.527 1.944 1 94.62 99 CYS B C 1
ATOM 2214 O O . CYS B 1 99 ? 16.203 2.438 1.539 1 94.62 99 CYS B O 1
ATOM 2216 N N . GLY B 1 100 ? 17.797 3.938 1.754 1 91.19 100 GLY B N 1
ATOM 2217 C CA . GLY B 1 100 ? 18.734 3.166 0.959 1 91.19 100 GLY B CA 1
ATOM 2218 C C . GLY B 1 100 ? 19.172 1.878 1.634 1 91.19 100 GLY B C 1
ATOM 2219 O O . GLY B 1 100 ? 19.641 0.957 0.972 1 91.19 100 GLY B O 1
ATOM 2220 N N . ASP B 1 101 ? 18.969 1.745 2.902 1 90.56 101 ASP B N 1
ATOM 2221 C CA . ASP B 1 101 ? 19.438 0.586 3.66 1 90.56 101 ASP B CA 1
ATOM 2222 C C . ASP B 1 101 ? 18.359 -0.505 3.699 1 90.56 101 ASP B C 1
ATOM 2224 O O . ASP B 1 101 ? 18.672 -1.691 3.572 1 90.56 101 ASP B O 1
ATOM 2228 N N . CYS B 1 102 ? 17.094 -0.117 3.816 1 89.81 102 CYS B N 1
ATOM 2229 C CA . CYS B 1 102 ? 16.078 -1.147 4.02 1 89.81 102 CYS B CA 1
ATOM 2230 C C . CYS B 1 102 ? 15.023 -1.094 2.922 1 89.81 102 CYS B C 1
ATOM 2232 O O . CYS B 1 102 ? 14.148 -1.96 2.855 1 89.81 102 CYS B O 1
ATOM 2234 N N . GLY B 1 103 ? 15.023 -0.055 2.123 1 88.25 103 GLY B N 1
ATOM 2235 C CA . GLY B 1 103 ? 14.047 0.051 1.049 1 88.25 103 GLY B CA 1
ATOM 2236 C C . GLY B 1 103 ? 12.742 0.695 1.486 1 88.25 103 GLY B C 1
ATOM 2237 O O . GLY B 1 103 ? 11.812 0.838 0.687 1 88.25 103 GLY B O 1
ATOM 2238 N N . GLY B 1 104 ? 12.711 1.101 2.738 1 91.94 104 GLY B N 1
ATOM 2239 C CA . GLY B 1 104 ? 11.484 1.696 3.234 1 91.94 104 GLY B CA 1
ATOM 2240 C C . GLY B 1 104 ? 11.102 2.973 2.506 1 91.94 104 GLY B C 1
ATOM 2241 O O . GLY B 1 104 ? 11.953 3.834 2.27 1 91.94 104 GLY B O 1
ATOM 2242 N N . TYR B 1 105 ? 9.836 3.057 2.02 1 95.06 105 TYR B N 1
ATOM 2243 C CA . TYR B 1 105 ? 9.25 4.219 1.357 1 95.06 105 TYR B CA 1
ATOM 2244 C C . TYR B 1 105 ? 8.625 5.168 2.373 1 95.06 105 TYR B C 1
ATOM 2246 O O . TYR B 1 105 ? 7.605 4.844 2.988 1 95.06 105 TYR B O 1
ATOM 2254 N N . VAL B 1 106 ? 9.172 6.414 2.516 1 96.06 106 VAL B N 1
ATOM 2255 C CA . VAL B 1 106 ? 8.828 7.227 3.678 1 96.06 106 VAL B CA 1
ATOM 2256 C C . VAL B 1 106 ? 8 8.438 3.24 1 96.06 106 VAL B C 1
ATOM 2258 O O . VAL B 1 106 ? 7.09 8.859 3.953 1 96.06 106 VAL B O 1
ATOM 2261 N N . ALA B 1 107 ? 8.359 8.953 2.148 1 96.25 107 ALA B N 1
ATOM 2262 C CA . ALA B 1 107 ? 7.695 10.164 1.662 1 96.25 107 ALA B CA 1
ATOM 2263 C C . ALA B 1 107 ? 7.789 10.266 0.142 1 96.25 107 ALA B C 1
ATOM 2265 O O . ALA B 1 107 ? 8.453 9.445 -0.502 1 96.25 107 ALA B O 1
ATOM 2266 N N . GLN B 1 108 ? 6.977 11.133 -0.361 1 95.31 108 GLN B N 1
ATOM 2267 C CA . GLN B 1 108 ? 6.957 11.375 -1.8 1 95.31 108 GLN B CA 1
ATOM 2268 C C . GLN B 1 108 ? 6.656 12.836 -2.107 1 95.31 108 GLN B C 1
ATOM 2270 O O . GLN B 1 108 ? 6.195 13.578 -1.237 1 95.31 108 GLN B O 1
ATOM 2275 N N . GLY B 1 109 ? 6.949 13.109 -3.238 1 86.62 109 GLY B N 1
ATOM 2276 C CA . GLY B 1 109 ? 6.727 14.461 -3.738 1 86.62 109 GLY B CA 1
ATOM 2277 C C . GLY B 1 109 ? 7.742 14.891 -4.777 1 86.62 109 GLY B C 1
ATOM 2278 O O . GLY B 1 109 ? 8.234 14.062 -5.551 1 86.62 109 GLY B O 1
ATOM 2279 N N . GLY B 1 110 ? 7.852 16.109 -5.18 1 73.5 110 GLY B N 1
ATOM 2280 C CA . GLY B 1 110 ? 8.812 16.734 -6.082 1 73.5 110 GLY B CA 1
ATOM 2281 C C . GLY B 1 110 ? 9.359 18.047 -5.562 1 73.5 110 GLY B C 1
ATOM 2282 O O . GLY B 1 110 ? 8.852 18.594 -4.578 1 73.5 110 GLY B O 1
ATOM 2283 N N . GLN B 1 111 ? 10.477 18.312 -6.059 1 70.75 111 GLN B N 1
ATOM 2284 C CA . GLN B 1 111 ? 11.125 19.562 -5.656 1 70.75 111 GLN B CA 1
ATOM 2285 C C . GLN B 1 111 ? 10.188 20.75 -5.848 1 70.75 111 GLN B C 1
ATOM 2287 O O . GLN B 1 111 ? 10.172 21.672 -5.031 1 70.75 111 GLN B O 1
ATOM 2292 N N . ASP B 1 112 ? 9.25 20.562 -6.734 1 76.81 112 ASP B N 1
ATOM 2293 C CA . ASP B 1 112 ? 8.414 21.703 -7.062 1 76.81 112 ASP B CA 1
ATOM 2294 C C . ASP B 1 112 ? 7.043 21.594 -6.395 1 76.81 112 ASP B C 1
ATOM 2296 O O . ASP B 1 112 ? 6.176 22.438 -6.59 1 76.81 112 ASP B O 1
ATOM 2300 N N . TYR B 1 113 ? 6.926 20.609 -5.52 1 78.81 113 TYR B N 1
ATOM 2301 C CA . TYR B 1 113 ? 5.652 20.453 -4.82 1 78.81 113 TYR B CA 1
ATOM 2302 C C . TYR B 1 113 ? 5.609 21.344 -3.578 1 78.81 113 TYR B C 1
ATOM 2304 O O . TYR B 1 113 ? 6.602 21.453 -2.854 1 78.81 113 TYR B O 1
ATOM 2312 N N . PRO B 1 114 ? 4.465 22.016 -3.32 1 81.31 114 PRO B N 1
ATOM 2313 C CA . PRO B 1 114 ? 4.352 22.891 -2.156 1 81.31 114 PRO B CA 1
ATOM 2314 C C . PRO B 1 114 ? 4.258 22.125 -0.84 1 81.31 114 PRO B C 1
ATOM 2316 O O . PRO B 1 114 ? 4.359 22.719 0.235 1 81.31 114 PRO B O 1
ATOM 2319 N N . PHE B 1 115 ? 4.098 20.922 -0.859 1 90.56 115 PHE B N 1
ATOM 2320 C CA . PHE B 1 115 ? 3.943 20.094 0.336 1 90.56 115 PHE B CA 1
ATOM 2321 C C . PHE B 1 115 ? 4.793 18.844 0.242 1 90.56 115 PHE B C 1
ATOM 2323 O O . PHE B 1 115 ? 5.258 18.484 -0.841 1 90.56 115 PHE B O 1
ATOM 2330 N N . MET B 1 116 ? 5.109 18.375 1.463 1 93.06 116 MET B N 1
ATOM 2331 C CA . MET B 1 116 ? 5.664 17.016 1.569 1 93.06 116 MET B CA 1
ATOM 2332 C C . MET B 1 116 ? 4.562 15.992 1.799 1 93.06 116 MET B C 1
ATOM 2334 O O . MET B 1 116 ? 3.77 16.125 2.734 1 93.06 116 MET B O 1
ATOM 2338 N N . SER B 1 117 ? 4.484 15.055 0.894 1 96 117 SER B N 1
ATOM 2339 C CA . SER B 1 117 ? 3.525 13.969 1.06 1 96 117 SER B CA 1
ATOM 2340 C C . SER B 1 117 ? 4.148 12.789 1.795 1 96 117 SER B C 1
ATOM 2342 O O . SER B 1 117 ? 5.031 12.109 1.26 1 96 117 SER B O 1
ATOM 2344 N N . THR B 1 118 ? 3.711 12.523 2.984 1 96.31 118 THR B N 1
ATOM 2345 C CA . THR B 1 118 ? 4.195 11.391 3.768 1 96.31 118 THR B CA 1
ATOM 2346 C C . THR B 1 118 ? 3.203 10.234 3.705 1 96.31 118 THR B C 1
ATOM 2348 O O . THR B 1 118 ? 2.045 10.422 3.326 1 96.31 118 THR B O 1
ATOM 2351 N N . LEU B 1 119 ? 3.764 9.07 3.986 1 97 119 LEU B N 1
ATOM 2352 C CA . LEU B 1 119 ? 2.92 7.887 4.105 1 97 119 LEU B CA 1
ATOM 2353 C C . LEU B 1 119 ? 2.51 7.656 5.555 1 97 119 LEU B C 1
ATOM 2355 O O . LEU B 1 119 ? 3.361 7.609 6.445 1 97 119 LEU B O 1
ATOM 2359 N N . VAL B 1 120 ? 1.251 7.422 5.781 1 95.06 120 VAL B N 1
ATOM 2360 C CA . VAL B 1 120 ? 0.708 7.359 7.137 1 95.06 120 VAL B CA 1
ATOM 2361 C C . VAL B 1 120 ? 1.308 6.168 7.879 1 95.06 120 VAL B C 1
ATOM 2363 O O . VAL B 1 120 ? 1.624 6.266 9.07 1 95.06 120 VAL B O 1
ATOM 2366 N N . CYS B 1 121 ? 1.575 5.086 7.23 1 94.56 121 CYS B N 1
ATOM 2367 C CA . CYS B 1 121 ? 1.95 3.832 7.879 1 94.56 121 CYS B CA 1
ATOM 2368 C C . CYS B 1 121 ? 3.416 3.852 8.297 1 94.56 121 CYS B C 1
ATOM 2370 O O . CYS B 1 121 ? 3.902 2.9 8.914 1 94.56 121 CYS B O 1
ATOM 2372 N N . VAL B 1 122 ? 4.117 4.965 8.094 1 95.38 122 VAL B N 1
ATOM 2373 C CA . VAL B 1 122 ? 5.508 5.035 8.523 1 95.38 122 VAL B CA 1
ATOM 2374 C C . VAL B 1 122 ? 5.621 5.918 9.766 1 95.38 122 VAL B C 1
ATOM 2376 O O . VAL B 1 122 ? 6.711 6.082 10.32 1 95.38 122 VAL B O 1
ATOM 2379 N N . PHE B 1 123 ? 4.488 6.492 10.156 1 95.06 123 PHE B N 1
ATOM 2380 C CA . PHE B 1 123 ? 4.48 7.246 11.406 1 95.06 123 PHE B CA 1
ATOM 2381 C C . PHE B 1 123 ? 4.617 6.312 12.602 1 95.06 123 PHE B C 1
ATOM 2383 O O . PHE B 1 123 ? 4.016 5.234 12.625 1 95.06 123 PHE B O 1
ATOM 2390 N N . ASP B 1 124 ? 5.312 6.781 13.57 1 92.5 124 ASP B N 1
ATOM 2391 C CA . ASP B 1 124 ? 5.539 5.977 14.766 1 92.5 124 ASP B CA 1
ATOM 2392 C C . ASP B 1 124 ? 4.223 5.672 15.477 1 92.5 124 ASP B C 1
ATOM 2394 O O . ASP B 1 124 ? 4.07 4.605 16.078 1 92.5 124 ASP B O 1
ATOM 2398 N N . ASP B 1 125 ? 3.262 6.598 15.383 1 88.25 125 ASP B N 1
ATOM 2399 C CA . ASP B 1 125 ? 1.939 6.414 15.969 1 88.25 125 ASP B CA 1
ATOM 2400 C C . ASP B 1 125 ? 1.246 5.18 15.391 1 88.25 125 ASP B C 1
ATOM 2402 O O . ASP B 1 125 ? 0.457 4.527 16.078 1 88.25 125 ASP B O 1
ATOM 2406 N N . ILE B 1 126 ? 1.551 4.84 14.156 1 88 126 ILE B N 1
ATOM 2407 C CA . ILE B 1 126 ? 0.803 3.834 13.406 1 88 126 ILE B CA 1
ATOM 2408 C C . ILE B 1 126 ? 1.611 2.541 13.328 1 88 126 ILE B C 1
ATOM 2410 O O . ILE B 1 126 ? 1.046 1.445 13.352 1 88 126 ILE B O 1
ATOM 2414 N N . LYS B 1 127 ? 2.902 2.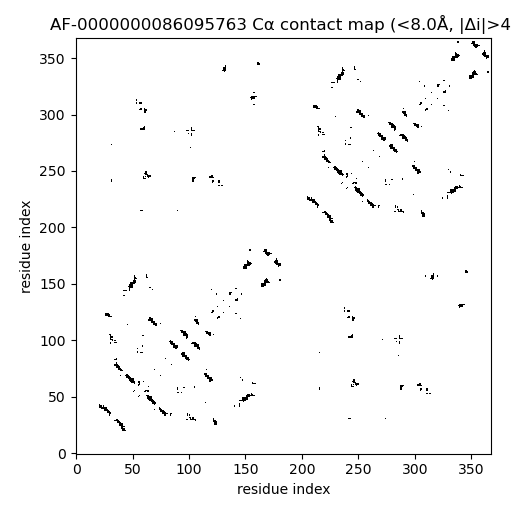564 13.172 1 83.75 127 LYS B N 1
ATOM 2415 C CA . LYS B 1 127 ? 3.756 1.407 12.914 1 83.75 127 LYS B CA 1
ATOM 2416 C C . LYS B 1 127 ? 3.891 0.537 14.164 1 83.75 127 LYS B C 1
ATOM 2418 O O . LYS B 1 127 ? 4.352 -0.604 14.086 1 83.75 127 LYS B O 1
ATOM 2423 N N . LYS B 1 128 ? 3.564 1.089 15.219 1 74.06 128 LYS B N 1
ATOM 2424 C CA . LYS B 1 128 ? 3.689 0.3 16.438 1 74.06 128 LYS B CA 1
ATOM 2425 C C . LYS B 1 128 ? 2.859 -0.979 16.359 1 74.06 128 LYS B C 1
ATOM 2427 O O . LYS B 1 128 ? 1.976 -1.097 15.508 1 74.06 128 LYS B O 1
ATOM 2432 N N . GLU B 1 129 ? 3.287 -2.059 17.031 1 64.75 129 GLU B N 1
ATOM 2433 C CA . GLU B 1 129 ? 2.867 -3.455 16.969 1 64.75 129 GLU B CA 1
ATOM 2434 C C . GLU B 1 129 ? 1.37 -3.57 16.703 1 64.75 129 GLU B C 1
ATOM 2436 O O . GLU B 1 129 ? 0.958 -4.199 15.727 1 64.75 129 GLU B O 1
ATOM 2441 N N . PHE B 1 130 ? 0.512 -3.488 17.562 1 62.94 130 PHE B N 1
ATOM 2442 C CA . PHE B 1 130 ? -0.926 -3.725 17.5 1 62.94 130 PHE B CA 1
ATOM 2443 C C . PHE B 1 130 ? -1.69 -2.406 17.5 1 62.94 130 PHE B C 1
ATOM 2445 O O . PHE B 1 130 ? -2.148 -1.95 18.562 1 62.94 130 PHE B O 1
ATOM 2452 N N . CYS B 1 131 ? -1.583 -1.689 16.328 1 62.28 131 CYS B N 1
ATOM 2453 C CA . CYS B 1 131 ? -2.361 -0.456 16.297 1 62.28 131 CYS B CA 1
ATOM 2454 C C . CYS B 1 131 ? -3.533 -0.581 15.328 1 62.28 131 CYS B C 1
ATOM 2456 O O . CYS B 1 131 ? -3.506 -0.012 14.234 1 62.28 131 CYS B O 1
ATOM 2458 N N . PRO B 1 132 ? -4.512 -1.271 15.891 1 65.94 132 PRO B N 1
ATOM 2459 C CA . PRO B 1 132 ? -5.723 -1.377 15.078 1 65.94 132 PRO B CA 1
ATOM 2460 C C . PRO B 1 132 ? -6.484 -0.058 14.977 1 65.94 132 PRO B C 1
ATOM 2462 O O . PRO B 1 132 ? -6.305 0.829 15.812 1 65.94 132 PRO B O 1
ATOM 2465 N N . ARG B 1 133 ? -7.094 0.097 13.891 1 75.12 133 ARG B N 1
ATOM 2466 C CA . ARG B 1 133 ? -7.988 1.227 13.656 1 75.12 133 ARG B CA 1
ATOM 2467 C C . ARG B 1 133 ? -8.812 1.542 14.906 1 75.12 133 ARG B C 1
ATOM 2469 O O . ARG B 1 133 ? -9.039 2.711 15.227 1 75.12 133 ARG B O 1
ATOM 2476 N N . ASP B 1 134 ? -9.094 0.546 15.711 1 76.38 134 ASP B N 1
ATOM 2477 C CA . ASP B 1 134 ? -9.938 0.73 16.891 1 76.38 134 ASP B CA 1
ATOM 2478 C C . ASP B 1 134 ? -9.211 1.537 17.969 1 76.38 134 ASP B C 1
ATOM 2480 O O . ASP B 1 134 ? -9.828 2.359 18.641 1 76.38 134 ASP B O 1
ATOM 2484 N N . LYS B 1 135 ? -7.969 1.315 18.141 1 74.12 135 LYS B N 1
ATOM 2485 C CA . LYS B 1 135 ? -7.176 2.08 19.094 1 74.12 135 LYS B CA 1
ATOM 2486 C C . LYS B 1 135 ? -6.91 3.492 18.578 1 74.12 135 LYS B C 1
ATOM 2488 O O . LYS B 1 135 ? -6.941 4.453 19.359 1 74.12 135 LYS B O 1
ATOM 2493 N N . PHE B 1 136 ? -6.723 3.539 17.328 1 76.62 136 PHE B N 1
ATOM 2494 C CA . PHE B 1 136 ? -6.508 4.801 16.625 1 76.62 136 PHE B CA 1
ATOM 2495 C C . PHE B 1 136 ? -7.691 5.738 16.828 1 76.62 136 PHE B C 1
ATOM 2497 O O . PHE B 1 136 ? -7.512 6.941 17.031 1 76.62 136 PHE B O 1
ATOM 2504 N N . GLU B 1 137 ? -8.82 5.238 16.938 1 81.06 137 GLU B N 1
ATOM 2505 C CA . GLU B 1 137 ? -10.055 6.008 17.047 1 81.06 137 GLU B CA 1
ATOM 2506 C C . GLU B 1 137 ? -10.258 6.539 18.453 1 81.06 137 GLU B C 1
ATOM 2508 O O . GLU B 1 137 ? -11.047 7.469 18.672 1 81.06 137 GLU B O 1
ATOM 2513 N N . GLN B 1 138 ? -9.523 6.008 19.391 1 84.38 138 GLN B N 1
ATOM 2514 C CA . GLN B 1 138 ? -9.68 6.434 20.781 1 84.38 138 GLN B CA 1
ATOM 2515 C C . GLN B 1 138 ? -8.805 7.648 21.078 1 84.38 138 GLN B C 1
ATOM 2517 O O . GLN B 1 138 ? -8.984 8.312 22.109 1 84.38 138 GLN B O 1
ATOM 2522 N N . ASP B 1 139 ? -7.93 7.918 20.281 1 84.12 139 ASP B N 1
ATOM 2523 C CA . ASP B 1 139 ? -7.078 9.102 20.391 1 84.12 139 ASP B CA 1
ATOM 2524 C C . ASP B 1 139 ? -7.504 10.18 19.391 1 84.12 139 ASP B C 1
ATOM 2526 O O . ASP B 1 139 ? -7.242 10.055 18.188 1 84.12 139 ASP B O 1
ATOM 2530 N N . GLU B 1 140 ? -8.039 11.273 19.953 1 86.12 140 GLU B N 1
ATOM 2531 C CA . GLU B 1 140 ? -8.633 12.305 19.109 1 86.12 140 GLU B CA 1
ATOM 2532 C C . GLU B 1 140 ? -7.59 12.93 18.188 1 86.12 140 GLU B C 1
ATOM 2534 O O . GLU B 1 140 ? -7.883 13.266 17.047 1 86.12 140 GLU B O 1
ATOM 2539 N N . GLY B 1 141 ? -6.41 13.141 18.688 1 85.06 141 GLY B N 1
ATOM 2540 C CA . GLY B 1 141 ? -5.336 13.688 17.875 1 85.06 141 GLY B CA 1
ATOM 2541 C C . GLY B 1 141 ? -4.957 12.797 16.703 1 85.06 141 GLY B C 1
ATOM 2542 O O . GLY B 1 141 ? -4.832 13.266 15.578 1 85.06 141 GLY B O 1
ATOM 2543 N N . MET B 1 142 ? -4.84 11.539 17 1 86 142 MET B N 1
ATOM 2544 C CA . MET B 1 142 ? -4.52 10.578 15.953 1 86 142 MET B CA 1
ATOM 2545 C C . MET B 1 142 ? -5.664 10.445 14.961 1 86 142 MET B C 1
ATOM 2547 O O . MET B 1 142 ? -5.441 10.414 13.75 1 86 142 MET B O 1
ATOM 2551 N N . LYS B 1 143 ? -6.809 10.367 15.531 1 88.75 143 LYS B N 1
ATOM 2552 C CA . LYS B 1 143 ? -7.996 10.258 14.688 1 88.75 143 LYS B CA 1
ATOM 2553 C C . LYS B 1 143 ? -8.086 11.43 13.711 1 88.75 143 LYS B C 1
ATOM 2555 O O . LYS B 1 143 ? -8.305 11.234 12.516 1 88.75 143 LYS B O 1
ATOM 2560 N N . GLN B 1 144 ? -7.887 12.586 14.211 1 88.5 144 GLN B N 1
ATOM 2561 C CA . GLN B 1 144 ? -7.996 13.789 13.391 1 88.5 144 GLN B CA 1
ATOM 2562 C C . GLN B 1 144 ? -6.895 13.828 12.336 1 88.5 144 GLN B C 1
ATOM 2564 O O . GLN B 1 144 ? -7.133 14.242 11.195 1 88.5 144 GLN B O 1
ATOM 2569 N N . PHE B 1 145 ? -5.762 13.375 12.672 1 91.44 145 PHE B N 1
ATOM 2570 C CA . PHE B 1 145 ? -4.602 13.539 11.797 1 91.44 145 PHE B CA 1
ATOM 2571 C C . PHE B 1 145 ? -4.559 12.438 10.75 1 91.44 145 PHE B C 1
ATOM 2573 O O . PHE B 1 145 ? -4.23 12.688 9.586 1 91.44 145 PHE B O 1
ATOM 2580 N N . PHE B 1 146 ? -4.973 11.25 11.094 1 92.69 146 PHE B N 1
ATOM 2581 C CA . PHE B 1 146 ? -4.668 10.117 10.234 1 92.69 146 PHE B CA 1
ATOM 2582 C C . PHE B 1 146 ? -5.918 9.633 9.516 1 92.69 146 PHE B C 1
ATOM 2584 O O . PHE B 1 146 ? -5.84 8.742 8.656 1 92.69 146 PHE B O 1
ATOM 2591 N N . THR B 1 147 ? -7.094 10.203 9.789 1 93.75 147 THR B N 1
ATOM 2592 C CA . THR B 1 147 ? -8.32 9.742 9.148 1 93.75 147 THR B CA 1
ATOM 2593 C C . THR B 1 147 ? -8.406 10.258 7.715 1 93.75 147 THR B C 1
ATOM 2595 O O . THR B 1 147 ? -8.391 11.469 7.48 1 93.75 147 THR B O 1
ATOM 2598 N N . PRO B 1 148 ? -8.477 9.32 6.73 1 96.81 148 PRO B N 1
ATOM 2599 C CA . PRO B 1 148 ? -8.594 9.789 5.348 1 96.81 148 PRO B CA 1
ATOM 2600 C C . PRO B 1 148 ? -9.891 10.555 5.09 1 96.81 148 PRO B C 1
ATOM 2602 O O . PRO B 1 148 ? -10.938 10.211 5.648 1 96.81 148 PRO B O 1
ATOM 2605 N N . LYS B 1 149 ? -9.82 11.539 4.152 1 97.25 149 LYS B N 1
ATOM 2606 C CA . LYS B 1 149 ? -10.969 12.414 3.902 1 97.25 149 LYS B CA 1
ATOM 2607 C C . LYS B 1 149 ? -11.57 12.141 2.527 1 97.25 149 LYS B C 1
ATOM 2609 O O . LYS B 1 149 ? -12.695 12.57 2.242 1 97.25 149 LYS B O 1
ATOM 2614 N N . ASP B 1 150 ? -10.852 11.492 1.691 1 98.38 150 ASP B N 1
ATOM 2615 C CA . ASP B 1 150 ? -11.32 11.25 0.329 1 98.38 150 ASP B CA 1
ATOM 2616 C C . ASP B 1 150 ? -10.461 10.195 -0.364 1 98.38 150 ASP B C 1
ATOM 2618 O O . ASP B 1 150 ? -9.43 9.773 0.171 1 98.38 150 ASP B O 1
ATOM 2622 N N . HIS B 1 151 ? -11.008 9.641 -1.422 1 98.06 151 HIS B N 1
ATOM 2623 C CA . HIS B 1 151 ? -10.25 8.906 -2.424 1 98.06 151 HIS B CA 1
ATOM 2624 C C . HIS B 1 151 ? -9.844 9.812 -3.584 1 98.06 151 HIS B C 1
ATOM 2626 O O . HIS B 1 151 ? -10.68 10.547 -4.121 1 98.06 151 HIS B O 1
ATOM 2632 N N . VAL B 1 152 ? -8.594 9.75 -3.926 1 97.31 152 VAL B N 1
ATOM 2633 C CA . VAL B 1 152 ? -8.141 10.531 -5.074 1 97.31 152 VAL B CA 1
ATOM 2634 C C . VAL B 1 152 ? -7.566 9.602 -6.141 1 97.31 152 VAL B C 1
ATOM 2636 O O . VAL B 1 152 ? -7.105 8.5 -5.828 1 97.31 152 VAL B O 1
ATOM 2639 N N . ASN B 1 153 ? -7.664 10.07 -7.422 1 95.31 153 ASN B N 1
ATOM 2640 C CA . ASN B 1 153 ? -7.27 9.258 -8.57 1 95.31 153 ASN B CA 1
ATOM 2641 C C . ASN B 1 153 ? -8.023 7.934 -8.609 1 95.31 153 ASN B C 1
ATOM 2643 O O . ASN B 1 153 ? -7.445 6.895 -8.938 1 95.31 153 ASN B O 1
ATOM 2647 N N . TYR B 1 154 ? -9.242 8.023 -8.234 1 95.56 154 TYR B N 1
ATOM 2648 C CA . TYR B 1 154 ? -10.031 6.812 -8.062 1 95.56 154 TYR B CA 1
ATOM 2649 C C . TYR B 1 154 ? -10.312 6.152 -9.406 1 95.56 154 TYR B C 1
ATOM 2651 O O . TYR B 1 154 ? -10.594 4.953 -9.469 1 95.56 154 TYR B O 1
ATOM 2659 N N . GLU B 1 155 ? -10.242 6.895 -10.453 1 91.38 155 GLU B N 1
ATOM 2660 C CA . GLU B 1 155 ? -10.422 6.32 -11.781 1 91.38 155 GLU B CA 1
ATOM 2661 C C . GLU B 1 155 ? -9.352 5.27 -12.078 1 91.38 155 GLU B C 1
ATOM 2663 O O . GLU B 1 155 ? -9.539 4.414 -12.945 1 91.38 155 GLU B O 1
ATOM 2668 N N . ASN B 1 156 ? -8.289 5.312 -11.359 1 91.25 156 ASN B N 1
ATOM 2669 C CA . ASN B 1 156 ? -7.168 4.402 -11.578 1 91.25 156 ASN B CA 1
ATOM 2670 C C . ASN B 1 156 ? -7.141 3.285 -10.539 1 91.25 156 ASN B C 1
ATOM 2672 O O . ASN B 1 156 ? -6.18 2.518 -10.469 1 91.25 156 ASN B O 1
ATOM 2676 N N . ARG B 1 157 ? -8.203 3.086 -9.789 1 93.56 157 ARG B N 1
ATOM 2677 C CA . ARG B 1 157 ? -8.203 2.131 -8.68 1 93.56 157 ARG B CA 1
ATOM 2678 C C . ARG B 1 157 ? -8.086 0.7 -9.195 1 93.56 157 ARG B C 1
ATOM 2680 O O . ARG B 1 157 ? -8.641 0.367 -10.25 1 93.56 157 ARG B O 1
ATOM 2687 N N . VAL B 1 158 ? -7.445 -0.139 -8.359 1 91.38 158 VAL B N 1
ATOM 2688 C CA . VAL B 1 158 ? -7.312 -1.55 -8.711 1 91.38 158 VAL B CA 1
ATOM 2689 C C . VAL B 1 158 ? -8.227 -2.391 -7.824 1 91.38 158 VAL B C 1
ATOM 2691 O O . VAL B 1 158 ? -8.477 -3.562 -8.117 1 91.38 158 VAL B O 1
ATOM 2694 N N . ILE B 1 159 ? -8.711 -1.8 -6.758 1 93.25 159 ILE B N 1
ATOM 2695 C CA . ILE B 1 159 ? -9.727 -2.41 -5.906 1 93.25 159 ILE B CA 1
ATOM 2696 C C . ILE B 1 159 ? -10.828 -1.396 -5.609 1 93.25 159 ILE B C 1
ATOM 2698 O O . ILE B 1 159 ? -10.578 -0.188 -5.594 1 93.25 159 ILE B O 1
ATOM 2702 N N . ASP B 1 160 ? -11.977 -1.894 -5.387 1 93.81 160 ASP B N 1
ATOM 2703 C CA . ASP B 1 160 ? -13.109 -1.026 -5.102 1 93.81 160 ASP B CA 1
ATOM 2704 C C . ASP B 1 160 ? -13.227 -0.743 -3.605 1 93.81 160 ASP B C 1
ATOM 2706 O O . ASP B 1 160 ? -12.961 -1.619 -2.781 1 93.81 160 ASP B O 1
ATOM 2710 N N . PHE B 1 161 ? -13.57 0.403 -3.311 1 95.81 161 PHE B N 1
ATOM 2711 C CA . PHE B 1 161 ? -13.914 0.8 -1.949 1 95.81 161 PHE B CA 1
ATOM 2712 C C . PHE B 1 161 ? -15.398 1.14 -1.843 1 95.81 161 PHE B C 1
ATOM 2714 O O . PHE B 1 161 ? -15.906 1.945 -2.621 1 95.81 161 PHE B O 1
ATOM 2721 N N . HIS B 1 162 ? -16.047 0.535 -0.833 1 95.44 162 HIS B N 1
ATOM 2722 C CA . HIS B 1 162 ? -17.484 0.761 -0.649 1 95.44 162 HIS B CA 1
ATOM 2723 C C . HIS B 1 162 ? -17.75 1.6 0.595 1 95.44 162 HIS B C 1
ATOM 2725 O O . HIS B 1 162 ? -18.625 1.256 1.404 1 95.44 162 HIS B O 1
ATOM 2731 N N . ASP B 1 163 ? -17.125 2.637 0.706 1 95.38 163 ASP B N 1
ATOM 2732 C CA . ASP B 1 163 ? -17.312 3.568 1.814 1 95.38 163 ASP B CA 1
ATOM 2733 C C . ASP B 1 163 ? -18 4.848 1.348 1 95.38 163 ASP B C 1
ATOM 2735 O O . ASP B 1 163 ? -18.453 4.938 0.2 1 95.38 163 ASP B O 1
ATOM 2739 N N . GLU B 1 164 ? -18.141 5.809 2.266 1 95.75 164 GLU B N 1
ATOM 2740 C CA . GLU B 1 164 ? -18.922 7.004 1.966 1 95.75 164 GLU B CA 1
ATOM 2741 C C . GLU B 1 164 ? -18.016 8.195 1.659 1 95.75 164 GLU B C 1
ATOM 2743 O O . GLU B 1 164 ? -18.484 9.32 1.506 1 95.75 164 GLU B O 1
ATOM 2748 N N . LEU B 1 165 ? -16.75 8.023 1.564 1 97.5 165 LEU B N 1
ATOM 2749 C CA . LEU B 1 165 ? -15.82 9.109 1.25 1 97.5 165 LEU B CA 1
ATOM 2750 C C . LEU B 1 165 ? -15.977 9.555 -0.201 1 97.5 165 LEU B C 1
ATOM 2752 O O . LEU B 1 165 ? -16.219 8.727 -1.085 1 97.5 165 LEU B O 1
ATOM 2756 N N . PRO B 1 166 ? -15.836 10.906 -0.412 1 97.81 166 PRO B N 1
ATOM 2757 C CA . PRO B 1 166 ? -15.812 11.32 -1.816 1 97.81 166 PRO B CA 1
ATOM 2758 C C . PRO B 1 166 ? -14.719 10.625 -2.619 1 97.81 166 PRO B C 1
ATOM 2760 O O . PRO B 1 166 ? -13.617 10.406 -2.109 1 97.81 166 PRO B O 1
ATOM 2763 N N . LYS B 1 167 ? -15.062 10.211 -3.781 1 97.44 167 LYS B N 1
ATOM 2764 C CA . LYS B 1 167 ? -14.133 9.555 -4.699 1 97.44 167 LYS B CA 1
ATOM 2765 C C . LYS B 1 167 ? -13.883 10.422 -5.93 1 97.44 167 LYS B C 1
ATOM 2767 O O . LYS B 1 167 ? -14.656 10.391 -6.887 1 97.44 167 LYS B O 1
ATOM 2772 N N . TYR B 1 168 ? -12.734 11.086 -5.883 1 97.38 168 TYR B N 1
ATOM 2773 C CA . TYR B 1 168 ? -12.398 11.984 -6.984 1 97.38 168 TYR B CA 1
ATOM 2774 C C . TYR B 1 168 ? -11.758 11.211 -8.133 1 97.38 168 TYR B C 1
ATOM 2776 O O . TYR B 1 168 ? -10.938 10.32 -7.91 1 97.38 168 TYR B O 1
ATOM 2784 N N . MET B 1 169 ? -12.148 11.578 -9.367 1 94.56 169 MET B N 1
ATOM 2785 C CA . MET B 1 169 ? -11.531 10.961 -10.531 1 94.56 169 MET B CA 1
ATOM 2786 C C . MET B 1 169 ? -10.023 11.156 -10.523 1 94.56 169 MET B C 1
ATOM 2788 O O . MET B 1 169 ? -9.266 10.211 -10.75 1 94.56 169 MET B O 1
ATOM 2792 N N . ASP B 1 170 ? -9.617 12.359 -10.289 1 93.81 170 ASP B N 1
ATOM 2793 C CA . ASP B 1 170 ? -8.203 12.688 -10.125 1 93.81 170 ASP B CA 1
ATOM 2794 C C . ASP B 1 170 ? -7.953 13.359 -8.773 1 93.81 170 ASP B C 1
ATOM 2796 O O . ASP B 1 170 ? -7.832 12.688 -7.75 1 93.81 170 ASP B O 1
ATOM 2800 N N . PHE B 1 171 ? -8.055 14.688 -8.633 1 95.44 171 PHE B N 1
ATOM 2801 C CA . PHE B 1 171 ? -7.871 15.422 -7.383 1 95.44 171 PHE B CA 1
ATOM 2802 C C . PHE B 1 171 ? -9 16.422 -7.172 1 95.44 171 PHE B C 1
ATOM 2804 O O . PHE B 1 171 ? -9.664 16.828 -8.125 1 95.44 171 PHE B O 1
ATOM 2811 N N . PRO B 1 172 ? -9.172 16.75 -5.887 1 95.06 172 PRO B N 1
ATOM 2812 C CA . PRO B 1 172 ? -10.117 17.859 -5.668 1 95.06 172 PRO B CA 1
ATOM 2813 C C . PRO B 1 172 ? -9.602 19.188 -6.211 1 95.06 172 PRO B C 1
ATOM 2815 O O . PRO B 1 172 ? -8.398 19.344 -6.43 1 95.06 172 PRO B O 1
ATOM 2818 N N . GLY B 1 173 ? -10.594 20.078 -6.559 1 87.06 173 GLY B N 1
ATOM 2819 C CA . GLY B 1 173 ? -10.172 21.438 -6.859 1 87.06 173 GLY B CA 1
ATOM 2820 C C . GLY B 1 173 ? -9.539 22.141 -5.672 1 87.06 173 GLY B C 1
ATOM 2821 O O . GLY B 1 173 ? -9.891 21.875 -4.523 1 87.06 173 GLY B O 1
ATOM 2822 N N . PRO B 1 174 ? -8.43 23.047 -5.926 1 85.75 174 PRO B N 1
ATOM 2823 C CA . PRO B 1 174 ? -7.902 23.453 -7.227 1 85.75 174 PRO B CA 1
ATOM 2824 C C . PRO B 1 174 ? -6.758 22.562 -7.707 1 85.75 174 PRO B C 1
ATOM 2826 O O . PRO B 1 174 ? -6.168 22.828 -8.758 1 85.75 174 PRO B O 1
ATOM 2829 N N . PHE B 1 175 ? -6.445 21.5 -7.035 1 84.75 175 PHE B N 1
ATOM 2830 C CA . PHE B 1 175 ? -5.293 20.688 -7.375 1 84.75 175 PHE B CA 1
ATOM 2831 C C . PHE B 1 175 ? -5.605 19.766 -8.555 1 84.75 175 PHE B C 1
ATOM 2833 O O . PHE B 1 175 ? -4.695 19.234 -9.195 1 84.75 175 PHE B O 1
ATOM 2840 N N . GLY B 1 176 ? -6.855 19.594 -8.773 1 91.94 176 GLY B N 1
ATOM 2841 C CA . GLY B 1 176 ? -7.316 18.75 -9.867 1 91.94 176 GLY B CA 1
ATOM 2842 C C . GLY B 1 176 ? -8.648 19.188 -10.438 1 91.94 176 GLY B C 1
ATOM 2843 O O . GLY B 1 176 ? -9.047 20.344 -10.281 1 91.94 176 GLY B O 1
ATOM 2844 N N . SER B 1 177 ? -9.328 18.297 -11.094 1 94.06 177 SER B N 1
ATOM 2845 C CA . SER B 1 177 ? -10.562 18.625 -11.805 1 94.06 177 SER B CA 1
ATOM 2846 C C . SER B 1 177 ? -11.734 18.781 -10.844 1 94.06 177 SER B C 1
ATOM 2848 O O . SER B 1 177 ? -12.719 19.453 -11.164 1 94.06 177 SER B O 1
ATOM 2850 N N . GLY B 1 178 ? -11.641 18.156 -9.711 1 95.5 178 GLY B N 1
ATOM 2851 C CA . GLY B 1 178 ? -12.742 18.172 -8.758 1 95.5 178 GLY B CA 1
ATOM 2852 C C . GLY B 1 178 ? -13.883 17.25 -9.164 1 95.5 178 GLY B C 1
ATOM 2853 O O . GLY B 1 178 ? -14.906 17.188 -8.469 1 95.5 178 GLY B O 1
ATOM 2854 N N . ARG B 1 179 ? -13.703 16.453 -10.219 1 95.69 179 ARG B N 1
ATOM 2855 C CA . ARG B 1 179 ? -14.75 15.555 -10.68 1 95.69 179 ARG B CA 1
ATOM 2856 C C . ARG B 1 179 ? -14.867 14.336 -9.773 1 95.69 179 ARG B C 1
ATOM 2858 O O . ARG B 1 179 ? -13.859 13.766 -9.352 1 95.69 179 ARG B O 1
ATOM 2865 N N . ILE B 1 180 ? -16.094 14.023 -9.5 1 96 180 ILE B N 1
ATOM 2866 C CA . ILE B 1 180 ? -16.375 12.891 -8.633 1 96 180 ILE B CA 1
ATOM 2867 C C . ILE B 1 180 ? -16.672 11.656 -9.477 1 96 180 ILE B C 1
ATOM 2869 O O . ILE B 1 180 ? -17.438 11.727 -10.438 1 96 180 ILE B O 1
ATOM 2873 N N . TYR B 1 181 ? -16.047 10.578 -9.102 1 93.12 181 TYR B N 1
ATOM 2874 C CA . TYR B 1 181 ? -16.234 9.312 -9.805 1 93.12 181 TYR B CA 1
ATOM 2875 C C . TYR B 1 181 ? -17.703 8.867 -9.734 1 93.12 181 TYR B C 1
ATOM 2877 O O . TYR B 1 181 ? -18.312 8.875 -8.664 1 93.12 181 TYR B O 1
ATOM 2885 N N . GLY B 1 182 ? -18.234 8.461 -10.836 1 85.62 182 GLY B N 1
ATOM 2886 C CA . GLY B 1 182 ? -19.609 7.973 -10.93 1 85.62 182 GLY B CA 1
ATOM 2887 C C . GLY B 1 182 ? -20.625 9.086 -11.117 1 85.62 182 GLY B C 1
ATOM 2888 O O . GLY B 1 182 ? -21.812 8.82 -11.336 1 85.62 182 GLY B O 1
ATOM 2889 N N . GLN B 1 183 ? -20.203 10.281 -10.812 1 79.06 183 GLN B N 1
ATOM 2890 C CA . GLN B 1 183 ? -21.141 11.391 -10.992 1 79.06 183 GLN B CA 1
ATOM 2891 C C . GLN B 1 183 ? -20.906 12.094 -12.328 1 79.06 183 GLN B C 1
ATOM 2893 O O . GLN B 1 183 ? -19.766 12.234 -12.766 1 79.06 183 GLN B O 1
ATOM 2898 N N . GLU B 1 184 ? -21.75 11.922 -13.414 1 61 184 GLU B N 1
ATOM 2899 C CA . GLU B 1 184 ? -21.719 12.648 -14.68 1 61 184 GLU B CA 1
ATOM 2900 C C . GLU B 1 184 ? -21.641 14.156 -14.445 1 61 184 GLU B C 1
ATOM 2902 O O . GLU B 1 184 ? -22.234 14.664 -13.492 1 61 184 GLU B O 1
#

Solvent-accessible surface area (backbone atoms only — not comparable to full-atom values): 19700 Å² total; per-residue (Å²): 137,81,80,75,77,73,75,81,77,79,75,73,73,72,73,70,77,64,69,75,55,54,67,78,38,72,47,46,30,33,27,76,80,55,56,31,26,34,38,34,50,28,64,66,61,80,43,32,31,35,36,17,37,62,64,53,20,50,60,26,21,16,56,39,34,40,36,34,26,26,48,47,92,33,50,42,78,74,36,30,64,91,80,20,57,34,81,35,77,72,48,96,71,36,29,35,36,23,25,66,85,66,31,15,52,42,34,34,41,32,95,85,44,80,37,41,32,33,31,54,37,26,22,51,88,48,56,43,72,88,42,21,41,69,59,45,59,71,34,65,69,52,34,66,58,67,50,64,64,29,31,24,18,43,63,38,18,61,66,87,77,61,69,89,57,54,38,16,36,47,27,56,66,90,82,33,83,46,43,45,59,94,58,133,136,80,80,75,76,73,74,80,76,79,75,76,74,72,72,71,76,64,70,74,56,55,69,78,41,73,45,45,30,34,28,78,82,55,54,31,26,36,38,33,51,28,64,68,59,79,43,33,28,36,36,18,36,68,65,54,22,50,59,26,21,14,55,38,34,40,36,34,26,27,50,48,92,34,50,41,76,74,37,29,66,90,79,20,56,34,81,36,77,74,47,98,71,36,30,36,36,25,24,65,83,65,33,15,50,41,34,36,37,33,94,87,45,79,36,40,30,32,28,52,39,27,22,52,85,46,55,45,84,85,42,18,38,72,60,42,62,71,34,65,68,53,34,66,58,68,50,64,65,31,32,25,19,43,60,36,18,63,64,88,79,62,68,88,56,54,39,16,36,47,28,54,66,90,82,34,82,46,44,43,59,93,58,132

Organism: Naegleria lovaniensis (NCBI:txid51637)

Nearest PDB structures (foldseek):
  8ajq-assembly2_C  TM=8.319E-01  e=8.505E-07  Pseudomonas aeruginosa PAO1
  3fac-assembly6_F  TM=7.948E-01  e=1.842E-05  Cereibacter sphaeroides 2.4.1
  8p1x-assembly1_AAA  TM=7.618E-01  e=9.831E+00  Staphylococcus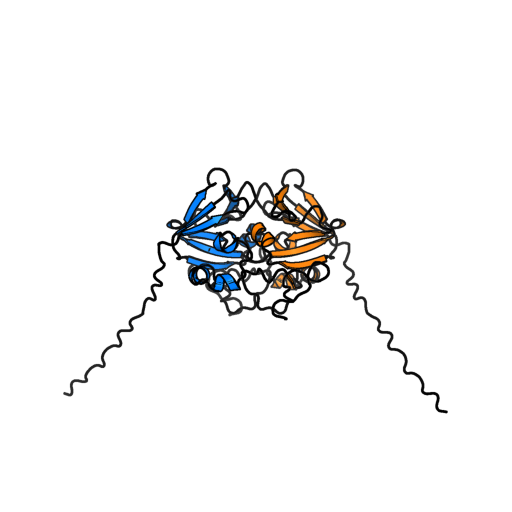 epidermidis
  4emo-assembly2_C  TM=3.202E-01  e=2.840E+00  Homo sapiens
  1ox9-assembly1_A  TM=2.697E-01  e=2.840E+00  Escherichia coli O157:H7

Sequence (368 aa):
MTELQQPPTASSTTATNTTTINEDIIRTGSCRCGHLRFAVKGNSYEYCSLCHCRCCRLGTSAPVSLVIGVPKDKFEWISGREHALKVCKISETFEGYYCGDCGGYVAQGGQDYPFMSTLVCVFDDIKKEFCPRDKFEQDEGMKQFFTPKDHVNYENRVIDFHDELPKYMDFPGPFGSGRIYGQEMTELQQPPTASSTTATNTTTINEDIIRTGSCRCGHLRFAVKGNSYEYCSLCHCRCCRLGTSAPVSLVIGVPKDKFEWISGREHALKVCKISETFEGYYCGDCGGYVAQGGQDYPFMSTLVCVFDDIKKEFCPRDKFEQDEGMKQFFTPKDHVNYENRVIDFHDELPKYMDFPGPFGSGRIYGQE

InterPro domains:
  IPR006913 CENP-V/GFA domain [PF04828] (27-133)
  IPR006913 CENP-V/GFA domain [PS51891] (27-155)
  IPR011057 Mss4-like superfamily [SSF51316] (25-174)